Protein AF-X1TD37-F1 (afdb_monomer_lite)

Sequence (206 aa):
MFNFILSSIIFIIIIVLLIILRKTIGKKVEIKNTDLFIATIIIVLYLILTGKISKLEFGQFKLEAAFFEASKTDITKQITQIEHHLTDEIEIGAKADIREISKLIELKTEAISFYLGKEIYYGPAIGIYLRELSKHPFFKYIILLYRHEEFYGMADGRELNSLFQTYRDRYWDSFTDAIAEIDRFFFEEELPGFISYGEAITIDTS

pLDDT: mean 75.92, std 18.06, range [35.97, 97.0]

Structure (mmCIF, N/CA/C/O backbone):
data_AF-X1TD37-F1
#
_entry.id   AF-X1TD37-F1
#
loop_
_atom_site.group_PDB
_atom_site.id
_atom_site.type_symbol
_atom_site.label_atom_id
_atom_site.label_alt_id
_atom_site.label_comp_id
_atom_site.label_asym_id
_atom_site.label_entity_id
_atom_site.label_seq_id
_atom_site.pdbx_PDB_ins_code
_atom_site.Cartn_x
_atom_site.Cartn_y
_atom_site.Cartn_z
_atom_site.occupancy
_atom_site.B_iso_or_equiv
_atom_site.auth_seq_id
_atom_site.auth_comp_id
_atom_site.auth_asym_id
_atom_site.auth_atom_id
_atom_site.pdbx_PDB_model_num
ATOM 1 N N . MET A 1 1 ? -2.751 6.719 52.367 1.00 53.19 1 MET A N 1
ATOM 2 C CA . MET A 1 1 ? -3.973 6.906 53.188 1.00 53.19 1 MET A CA 1
ATOM 3 C C . MET A 1 1 ? -4.456 8.362 53.200 1.00 53.19 1 MET A C 1
ATOM 5 O O . MET A 1 1 ? -5.622 8.591 52.913 1.00 53.19 1 MET A O 1
ATOM 9 N N . PHE A 1 2 ? -3.577 9.348 53.426 1.00 57.53 2 PHE A N 1
ATOM 10 C CA . PHE A 1 2 ? -3.916 10.786 53.442 1.00 57.53 2 PHE A CA 1
ATOM 11 C C . PHE A 1 2 ? -4.627 11.294 52.167 1.00 57.53 2 PHE A C 1
ATOM 13 O O . PHE A 1 2 ? -5.696 11.894 52.251 1.00 57.53 2 PHE A O 1
ATOM 20 N N . ASN A 1 3 ? -4.121 10.940 50.979 1.00 59.78 3 ASN A N 1
ATOM 21 C CA . ASN A 1 3 ? -4.718 11.348 49.695 1.00 59.78 3 ASN A CA 1
ATOM 22 C C . ASN A 1 3 ? -6.139 10.794 49.471 1.00 59.78 3 ASN A C 1
ATOM 24 O O . ASN A 1 3 ? -6.950 11.409 48.782 1.00 59.78 3 ASN A O 1
ATOM 28 N N . PHE A 1 4 ? -6.465 9.647 50.076 1.00 65.06 4 PHE A N 1
ATOM 29 C CA . PHE A 1 4 ? -7.790 9.033 49.967 1.00 65.06 4 PHE A CA 1
ATOM 30 C C . PHE A 1 4 ? -8.830 9.775 50.812 1.00 65.06 4 PHE A C 1
ATOM 32 O O . PHE A 1 4 ? -9.942 10.027 50.346 1.00 65.06 4 PHE A O 1
ATOM 39 N N . ILE A 1 5 ? -8.449 10.164 52.030 1.00 72.56 5 ILE A N 1
ATOM 40 C CA . ILE A 1 5 ? -9.299 10.943 52.935 1.00 72.56 5 ILE A CA 1
ATOM 41 C C . ILE A 1 5 ? -9.548 12.329 52.330 1.00 72.56 5 ILE A C 1
ATOM 43 O O . ILE A 1 5 ? -10.695 12.762 52.255 1.00 72.56 5 ILE A O 1
ATOM 47 N N . LEU A 1 6 ? -8.507 12.972 51.791 1.00 74.75 6 LEU A N 1
ATOM 48 C CA . LEU A 1 6 ? -8.620 14.280 51.144 1.00 74.75 6 LEU A CA 1
ATOM 49 C C . LEU A 1 6 ? -9.532 14.247 49.904 1.00 74.75 6 LEU A C 1
ATOM 51 O O . LEU A 1 6 ? -10.438 15.068 49.788 1.00 74.75 6 LEU A O 1
ATOM 55 N N . SER A 1 7 ? -9.355 13.260 49.016 1.00 64.56 7 SER A N 1
ATOM 56 C CA . SER A 1 7 ? -10.212 13.062 47.833 1.00 64.56 7 SER A CA 1
ATOM 57 C C . SER A 1 7 ? -11.677 12.816 48.218 1.00 64.56 7 SER A C 1
ATOM 59 O O . SER A 1 7 ? -12.580 13.377 47.599 1.00 64.56 7 SER A O 1
ATOM 61 N N . SER A 1 8 ? -11.921 12.041 49.279 1.00 67.50 8 SER A N 1
ATOM 62 C CA . SER A 1 8 ? -13.278 11.748 49.758 1.00 67.50 8 SER A CA 1
ATOM 63 C C . SER A 1 8 ? -13.951 12.981 50.368 1.00 67.50 8 SER A C 1
ATOM 65 O O . SER A 1 8 ? -15.125 13.229 50.109 1.00 67.50 8 SER A O 1
ATOM 67 N N . ILE A 1 9 ? -13.204 13.795 51.119 1.00 78.25 9 ILE A N 1
ATOM 68 C CA . ILE A 1 9 ? -13.704 15.055 51.686 1.00 78.25 9 ILE A CA 1
ATOM 69 C C . ILE A 1 9 ? -14.060 16.043 50.570 1.00 78.25 9 ILE A C 1
ATOM 71 O O . ILE A 1 9 ? -15.148 16.612 50.589 1.00 78.25 9 ILE A O 1
ATOM 75 N N . ILE A 1 10 ? -13.195 16.202 49.564 1.00 78.81 10 ILE A N 1
ATOM 76 C CA . ILE A 1 10 ? -13.453 17.085 48.416 1.00 78.81 10 ILE A CA 1
ATOM 77 C C . ILE A 1 10 ? -14.696 16.625 47.643 1.00 78.81 10 ILE A C 1
ATOM 79 O O . ILE A 1 10 ? -15.543 17.446 47.298 1.00 78.81 10 ILE A O 1
ATOM 83 N N . PHE A 1 11 ? -14.855 15.317 47.427 1.00 76.50 11 PHE A N 1
ATOM 84 C CA . PHE A 1 11 ? -16.030 14.756 46.759 1.00 76.50 11 PHE A CA 1
ATOM 85 C C . PHE A 1 11 ? -17.331 15.039 47.526 1.00 76.50 11 PHE A C 1
ATOM 87 O O . PHE A 1 11 ? -18.317 15.481 46.934 1.00 76.50 11 PHE A O 1
ATOM 94 N N . ILE A 1 12 ? -17.322 14.861 48.852 1.00 78.88 12 ILE A N 1
ATOM 95 C CA . ILE A 1 12 ? -18.469 15.182 49.713 1.00 78.88 12 ILE A CA 1
ATOM 96 C C . ILE A 1 12 ? -18.789 16.680 49.646 1.00 78.88 12 ILE A C 1
ATOM 98 O O . ILE A 1 12 ? -19.955 17.049 49.515 1.00 78.88 12 ILE A O 1
ATOM 102 N N . ILE A 1 13 ? -17.770 17.544 49.671 1.00 82.38 13 ILE A N 1
ATOM 103 C CA . ILE A 1 13 ? -17.945 18.998 49.554 1.00 82.38 13 ILE A CA 1
ATOM 104 C C . ILE A 1 13 ? -18.585 19.365 48.210 1.00 82.38 13 ILE A C 1
ATOM 106 O O . ILE A 1 13 ? -19.516 20.167 48.194 1.00 82.38 13 ILE A O 1
ATOM 110 N N . ILE A 1 14 ? -18.156 18.755 47.101 1.00 76.69 14 ILE A N 1
ATOM 111 C CA . ILE A 1 14 ? -18.735 18.995 45.769 1.00 76.69 14 ILE A CA 1
ATOM 112 C C . ILE A 1 14 ? -20.211 18.578 45.730 1.00 76.69 14 ILE A C 1
ATOM 114 O O . ILE A 1 14 ? -21.044 19.338 45.238 1.00 76.69 14 ILE A O 1
ATOM 118 N N . ILE A 1 15 ? -20.567 17.419 46.294 1.00 76.75 15 ILE A N 1
ATOM 119 C CA . ILE A 1 15 ? -21.967 16.965 46.361 1.00 76.75 15 ILE A CA 1
ATOM 120 C C . ILE A 1 15 ? -22.817 17.931 47.189 1.00 76.75 15 ILE A C 1
ATOM 122 O O . ILE A 1 15 ? -23.894 18.338 46.753 1.00 76.75 15 ILE A O 1
ATOM 126 N N . VAL A 1 16 ? -22.337 18.325 48.371 1.00 76.81 16 VAL A N 1
ATOM 127 C CA . VAL A 1 16 ? -23.049 19.266 49.247 1.00 76.81 16 VAL A CA 1
ATOM 128 C C . VAL A 1 16 ? -23.221 20.617 48.553 1.00 76.81 16 VAL A C 1
ATOM 130 O O . VAL A 1 16 ? -24.317 21.179 48.578 1.00 76.81 16 VAL A O 1
ATOM 133 N N . LEU A 1 17 ? -22.185 21.105 47.866 1.00 76.38 17 LEU A N 1
ATOM 134 C CA . LEU A 1 17 ? -22.242 22.340 47.091 1.00 76.38 17 LEU A CA 1
ATOM 135 C C . LEU A 1 17 ? -23.279 22.244 45.967 1.00 76.38 17 LEU A C 1
ATOM 137 O O . LEU A 1 17 ? -24.080 23.159 45.827 1.00 76.38 17 LEU A O 1
ATOM 141 N N . LEU A 1 18 ? -23.329 21.136 45.218 1.00 72.50 18 LEU A N 1
ATOM 142 C CA . LEU A 1 18 ? -24.319 20.913 44.156 1.00 72.50 18 LEU A CA 1
ATOM 143 C C . LEU A 1 18 ? -25.754 20.858 44.697 1.00 72.50 18 LEU A C 1
ATOM 145 O O . LEU A 1 18 ? -26.666 21.407 44.078 1.00 72.50 18 LEU A O 1
ATOM 149 N N . ILE A 1 19 ? -25.969 20.251 45.869 1.00 73.25 19 ILE A N 1
ATOM 150 C CA . ILE A 1 19 ? -27.280 20.221 46.536 1.00 73.25 19 ILE A CA 1
ATOM 151 C C . ILE A 1 19 ? -27.698 21.630 46.973 1.00 73.25 19 ILE A C 1
ATOM 153 O O . ILE A 1 19 ? -28.853 22.018 46.779 1.00 73.25 19 ILE A O 1
ATOM 157 N N . ILE A 1 20 ? -26.768 22.410 47.533 1.00 76.38 20 ILE A N 1
ATOM 158 C CA . ILE A 1 20 ? -27.017 23.804 47.917 1.00 76.38 20 ILE A CA 1
ATOM 159 C C . ILE A 1 20 ? -27.306 24.639 46.670 1.00 76.38 20 ILE A C 1
ATOM 161 O O . ILE A 1 20 ? -28.331 25.310 46.630 1.00 76.38 20 ILE A O 1
ATOM 165 N N . LEU A 1 21 ? -26.483 24.540 45.622 1.00 72.56 21 LEU A N 1
ATOM 166 C CA . LEU A 1 21 ? -26.681 25.247 44.355 1.00 72.56 21 LEU A CA 1
ATOM 167 C C . LEU A 1 21 ? -28.056 24.927 43.755 1.00 72.56 21 LEU A C 1
ATOM 169 O O . LEU A 1 21 ? -28.781 25.831 43.353 1.00 72.56 21 LEU A O 1
ATOM 173 N N . ARG A 1 22 ? -28.463 23.651 43.780 1.00 65.06 22 ARG A N 1
ATOM 174 C CA . ARG A 1 22 ? -29.788 23.189 43.341 1.00 65.06 22 ARG A CA 1
ATOM 175 C C . ARG A 1 22 ? -30.919 23.814 44.155 1.00 65.06 22 ARG A C 1
ATOM 177 O O . ARG A 1 22 ? -31.933 24.220 43.588 1.00 65.06 22 ARG A O 1
ATOM 184 N N . LYS A 1 23 ? -30.766 23.885 45.480 1.00 73.31 23 LYS A N 1
ATOM 185 C CA . LYS A 1 23 ? -31.764 24.487 46.374 1.00 73.31 23 LYS A CA 1
ATOM 186 C C . LYS A 1 23 ? -31.878 25.997 46.146 1.00 73.31 23 LYS A C 1
ATOM 188 O O . LYS A 1 23 ? -32.991 26.517 46.166 1.00 73.31 23 LYS A O 1
ATOM 193 N N . THR A 1 24 ? -30.757 26.673 45.895 1.00 70.44 24 THR A N 1
ATOM 194 C CA . THR A 1 24 ? -30.682 28.133 45.731 1.00 70.44 24 THR A CA 1
ATOM 195 C C . THR A 1 24 ? -31.096 28.595 44.329 1.00 70.44 24 THR A C 1
ATOM 197 O O . THR A 1 24 ? -31.747 29.626 44.206 1.00 70.44 24 THR A O 1
ATOM 200 N N . ILE A 1 25 ? -30.791 27.824 43.277 1.00 70.31 25 ILE A N 1
ATOM 201 C CA . ILE A 1 25 ? -31.135 28.155 41.876 1.00 70.31 25 ILE A CA 1
ATOM 202 C C . ILE A 1 25 ? -32.589 27.780 41.527 1.00 70.31 25 ILE A C 1
ATOM 204 O O . ILE A 1 25 ? -33.126 28.252 40.532 1.00 70.31 25 ILE A O 1
ATOM 208 N N . GLY A 1 26 ? -33.274 27.018 42.385 1.00 47.97 26 GLY A N 1
ATOM 209 C CA . GLY A 1 26 ? -34.726 27.111 42.552 1.00 47.97 26 GLY A CA 1
ATOM 210 C C . GLY A 1 26 ? -35.595 26.843 41.310 1.00 47.97 26 GLY A C 1
ATOM 211 O O . GLY A 1 26 ? -35.916 27.732 40.528 1.00 47.97 26 GLY A O 1
ATOM 212 N N . LYS A 1 27 ? -36.150 25.628 41.249 1.00 52.88 27 LYS A N 1
ATOM 213 C CA . LYS A 1 27 ? -37.464 25.301 40.645 1.00 52.88 27 LYS A CA 1
ATOM 214 C C . LYS A 1 27 ? -37.661 25.424 39.122 1.00 52.88 27 LYS A C 1
ATOM 216 O O . LYS A 1 27 ? -38.722 25.019 38.664 1.00 52.88 27 LYS A O 1
ATOM 221 N N . LYS A 1 28 ? -36.698 25.911 38.331 1.00 55.62 28 LYS A N 1
ATOM 222 C CA . LYS A 1 28 ? -36.817 25.959 36.850 1.00 55.62 28 LYS A CA 1
ATOM 223 C C . LYS A 1 28 ? -36.033 24.887 36.094 1.00 55.62 28 LYS A C 1
ATOM 225 O O . LYS A 1 28 ? -36.169 24.784 34.880 1.00 55.62 28 LYS A O 1
ATOM 230 N N . VAL A 1 29 ? -35.229 24.098 36.799 1.00 54.31 29 VAL A N 1
ATOM 231 C CA . VAL A 1 29 ? -34.443 23.016 36.200 1.00 54.31 29 VAL A CA 1
ATOM 232 C C . VAL A 1 29 ? -35.100 21.699 36.584 1.00 54.31 29 VAL A C 1
ATOM 234 O O . VAL A 1 29 ? -34.936 21.200 37.700 1.00 54.31 29 VAL A O 1
ATOM 237 N N . GLU A 1 30 ? -35.918 21.183 35.673 1.00 57.34 30 GLU A N 1
ATOM 238 C CA . GLU A 1 30 ? -36.407 19.813 35.730 1.00 57.34 30 GLU A CA 1
ATOM 239 C C . GLU A 1 30 ? -35.200 18.904 35.493 1.00 57.34 30 GLU A C 1
ATOM 241 O O . GLU A 1 30 ? -34.672 18.856 34.385 1.00 57.34 30 GLU A O 1
ATOM 246 N N . ILE A 1 31 ? -34.713 18.252 36.552 1.00 56.31 31 ILE A N 1
ATOM 247 C CA . ILE A 1 31 ? -33.626 17.280 36.423 1.00 56.31 31 ILE A CA 1
ATOM 248 C C . ILE A 1 31 ? -34.200 16.103 35.658 1.00 56.31 31 ILE A C 1
ATOM 250 O O . ILE A 1 31 ? -34.943 15.289 36.210 1.00 56.31 31 ILE A O 1
ATOM 254 N N . LYS A 1 32 ? -33.874 16.044 34.371 1.00 61.53 32 LYS A N 1
ATOM 255 C CA . LYS A 1 32 ? -34.239 14.909 33.539 1.00 61.53 32 LYS A CA 1
ATOM 256 C C . LYS A 1 32 ? -33.355 13.739 33.949 1.00 61.53 32 LYS A C 1
ATOM 258 O O . LYS A 1 32 ? -32.203 13.926 34.337 1.00 61.53 32 LYS A O 1
ATOM 263 N N . ASN A 1 33 ? -33.865 12.515 33.825 1.00 65.44 33 ASN A N 1
ATOM 264 C CA . ASN A 1 33 ? -33.067 11.306 34.072 1.00 65.44 33 ASN A CA 1
ATOM 265 C C . ASN A 1 33 ? -31.751 11.306 33.262 1.00 65.44 33 ASN A C 1
ATOM 267 O O . ASN A 1 33 ? -30.754 10.737 33.699 1.00 65.44 33 ASN A O 1
ATOM 271 N N . THR A 1 34 ? -31.725 12.019 32.133 1.00 64.12 34 THR A N 1
ATOM 272 C CA . THR A 1 34 ? -30.535 12.281 31.319 1.00 64.12 34 THR A CA 1
ATOM 273 C C . THR A 1 34 ? -29.427 13.025 32.076 1.00 64.12 34 THR A C 1
ATOM 275 O O . THR A 1 34 ? -28.266 12.648 31.956 1.00 64.12 34 THR A O 1
ATOM 278 N N . ASP A 1 35 ? -29.752 14.021 32.904 1.00 60.59 35 ASP A N 1
ATOM 279 C CA . ASP A 1 35 ? -28.749 14.803 33.647 1.00 60.59 35 ASP A CA 1
ATOM 280 C C . ASP A 1 35 ? -28.088 13.954 34.743 1.00 60.59 35 ASP A C 1
ATOM 282 O O . ASP A 1 35 ? -26.881 14.042 34.980 1.00 60.59 35 ASP A O 1
ATOM 286 N N . LEU A 1 36 ? -28.869 13.066 35.372 1.00 66.88 36 LEU A N 1
ATOM 287 C CA . LEU A 1 36 ? -28.365 12.081 36.333 1.00 66.88 36 LEU A CA 1
ATOM 288 C C . LEU A 1 36 ? -27.414 11.081 35.658 1.00 66.88 36 LEU A C 1
ATOM 290 O O . LEU A 1 36 ? -26.386 10.706 36.226 1.00 66.88 36 LEU A O 1
ATOM 294 N N . PHE A 1 37 ? -27.740 10.670 34.433 1.00 70.38 37 PHE A N 1
ATOM 295 C CA . PHE A 1 37 ? -26.911 9.767 33.642 1.00 70.38 37 PHE A CA 1
ATOM 296 C C . PHE A 1 37 ? -25.573 10.410 33.251 1.00 70.38 37 PHE A C 1
ATOM 298 O O . PHE A 1 37 ? -24.522 9.801 33.446 1.00 70.38 37 PHE A O 1
ATOM 305 N N . ILE A 1 38 ? -25.585 11.667 32.797 1.00 65.56 38 ILE A N 1
ATOM 306 C CA . ILE A 1 38 ? -24.362 12.410 32.448 1.00 65.56 38 ILE A CA 1
ATOM 307 C C . ILE A 1 38 ? -23.464 12.590 33.680 1.00 65.56 38 ILE A C 1
ATOM 309 O O . ILE A 1 38 ? -22.259 12.345 33.610 1.00 65.56 38 ILE A O 1
ATOM 313 N N . ALA A 1 39 ? -24.043 12.942 34.832 1.00 67.75 39 ALA A N 1
ATOM 314 C CA . ALA A 1 39 ? -23.292 13.049 36.083 1.00 67.75 39 ALA A CA 1
ATOM 315 C C . ALA A 1 39 ? -22.672 11.701 36.497 1.00 67.75 39 ALA A C 1
ATOM 317 O O . ALA A 1 39 ? -21.534 11.655 36.966 1.00 67.75 39 ALA A O 1
ATOM 318 N N . THR A 1 40 ? -23.390 10.598 36.264 1.00 69.88 40 THR A N 1
ATOM 319 C CA . THR A 1 40 ? -22.904 9.238 36.536 1.00 69.88 40 THR A CA 1
ATOM 320 C C . THR A 1 40 ? -21.719 8.884 35.637 1.00 69.88 40 THR A C 1
ATOM 322 O O . THR A 1 40 ? -20.722 8.374 36.140 1.00 69.88 40 THR A O 1
ATOM 325 N N . ILE A 1 41 ? -21.764 9.222 34.343 1.00 71.06 41 ILE A N 1
ATOM 326 C CA . ILE A 1 41 ? -20.649 8.989 33.407 1.00 71.06 41 ILE A CA 1
ATOM 327 C C . ILE A 1 41 ? -19.372 9.695 33.876 1.00 71.06 41 ILE A C 1
ATOM 329 O O . ILE A 1 41 ? -18.310 9.076 33.903 1.00 71.06 41 ILE A O 1
ATOM 333 N N . ILE A 1 42 ? -19.466 10.964 34.288 1.00 71.06 42 ILE A N 1
ATOM 334 C CA . ILE A 1 42 ? -18.300 11.741 34.746 1.00 71.06 42 ILE A CA 1
ATOM 335 C C . ILE A 1 42 ? -17.683 11.112 36.004 1.00 71.06 42 ILE A C 1
ATOM 337 O O . ILE A 1 42 ? -16.460 11.005 36.114 1.00 71.06 42 ILE A O 1
ATOM 341 N N . ILE A 1 43 ? -18.518 10.650 36.938 1.00 70.50 43 ILE A N 1
ATOM 342 C CA . ILE A 1 43 ? -18.061 9.974 38.159 1.00 70.50 43 ILE A CA 1
ATOM 343 C C . ILE A 1 43 ? -17.398 8.632 37.820 1.00 70.50 43 ILE A C 1
ATOM 345 O O . ILE A 1 43 ? -16.336 8.328 38.359 1.00 70.50 43 ILE A O 1
ATOM 349 N N . VAL A 1 44 ? -17.981 7.848 36.909 1.00 70.00 44 VAL A N 1
ATOM 350 C CA . VAL A 1 44 ? -17.410 6.570 36.457 1.00 70.00 44 VAL A CA 1
ATOM 351 C C . VAL A 1 44 ? -16.057 6.789 35.778 1.00 70.00 44 VAL A C 1
ATOM 353 O O . VAL A 1 44 ? -15.095 6.115 36.134 1.00 70.00 44 VAL A O 1
ATOM 356 N N . LEU A 1 45 ? -15.937 7.777 34.886 1.00 68.12 45 LEU A N 1
ATOM 357 C CA . LEU A 1 45 ? -14.668 8.162 34.255 1.00 68.12 45 LEU A CA 1
ATOM 358 C C . LEU A 1 45 ? -13.604 8.547 35.287 1.00 68.12 45 LEU A C 1
ATOM 360 O O . LEU A 1 45 ? -12.476 8.064 35.218 1.00 68.12 45 LEU A O 1
ATOM 364 N N . TYR A 1 46 ? -13.960 9.364 36.282 1.00 71.62 46 TYR A N 1
ATOM 365 C CA . TYR A 1 46 ? -13.047 9.723 37.369 1.00 71.62 46 TYR A CA 1
ATOM 366 C C . TYR A 1 46 ? -12.601 8.495 38.180 1.00 71.62 46 TYR A C 1
ATOM 368 O O . TYR A 1 46 ? -11.431 8.369 38.550 1.00 71.62 46 TYR A O 1
ATOM 376 N N . LEU A 1 47 ? -13.513 7.561 38.450 1.00 68.50 47 LEU A N 1
ATOM 377 C CA . LEU A 1 47 ? -13.212 6.336 39.189 1.00 68.50 47 LEU A CA 1
ATOM 378 C C . LEU A 1 47 ? -12.345 5.347 38.389 1.00 68.50 47 LEU A C 1
ATOM 380 O O . LEU A 1 47 ? -11.509 4.671 38.991 1.00 68.50 47 LEU A O 1
ATOM 384 N N . ILE A 1 48 ? -12.490 5.305 37.059 1.00 68.44 48 ILE A N 1
ATOM 385 C CA . ILE A 1 48 ? -11.600 4.562 36.152 1.00 68.44 48 ILE A CA 1
ATOM 386 C C . ILE A 1 48 ? -10.205 5.199 36.153 1.00 68.44 48 ILE A C 1
ATOM 388 O O . ILE A 1 48 ? -9.220 4.515 36.421 1.00 68.44 48 ILE A O 1
ATOM 392 N N . LEU A 1 49 ? -10.115 6.517 35.938 1.00 66.38 49 LEU A N 1
ATOM 393 C CA . LEU A 1 49 ? -8.844 7.254 35.890 1.00 66.38 49 LEU A CA 1
ATOM 394 C C . LEU A 1 49 ? -8.059 7.172 37.206 1.00 66.38 49 LEU A C 1
ATOM 396 O O . LEU A 1 49 ? -6.834 7.116 37.206 1.00 66.38 49 LEU A O 1
ATOM 400 N N . THR A 1 50 ? -8.756 7.141 38.343 1.00 69.56 50 THR A N 1
ATOM 401 C CA . THR A 1 50 ? -8.125 6.991 39.665 1.00 69.56 50 THR A CA 1
ATOM 402 C C . THR A 1 50 ? -7.815 5.538 40.036 1.00 69.56 50 THR A C 1
ATOM 404 O O . THR A 1 50 ? -7.271 5.296 41.115 1.00 69.56 50 THR A O 1
ATOM 407 N N . GLY A 1 51 ? -8.150 4.569 39.173 1.00 62.22 51 GLY A N 1
ATOM 408 C CA . GLY A 1 51 ? -7.920 3.142 39.407 1.00 62.22 51 GLY A CA 1
ATOM 409 C C . GLY A 1 51 ? -8.769 2.541 40.525 1.00 62.22 51 GLY A C 1
ATOM 410 O O . GLY A 1 51 ? -8.439 1.474 41.039 1.00 62.22 51 GLY A O 1
ATOM 411 N N . LYS A 1 52 ? -9.832 3.234 40.953 1.00 63.00 52 LYS A N 1
ATOM 412 C CA . LYS A 1 52 ? -10.703 2.799 42.057 1.00 63.00 52 LYS A CA 1
ATOM 413 C C . LYS A 1 52 ? -11.738 1.767 41.622 1.00 63.00 52 LYS A C 1
ATOM 415 O O . LYS A 1 52 ? -12.256 1.050 42.474 1.00 63.00 52 LYS A O 1
ATOM 420 N N . ILE A 1 53 ? -12.038 1.686 40.325 1.00 59.69 53 ILE A N 1
ATOM 421 C CA . ILE A 1 53 ? -12.847 0.609 39.757 1.00 59.69 53 ILE A CA 1
ATOM 422 C C . ILE A 1 53 ? -11.943 -0.279 38.907 1.00 59.69 53 ILE A C 1
ATOM 424 O O . ILE A 1 53 ? -11.494 0.119 37.838 1.00 59.69 53 ILE A O 1
ATOM 428 N N . SER A 1 54 ? -11.693 -1.495 39.388 1.00 52.72 54 SER A N 1
ATOM 429 C CA . SER A 1 54 ? -10.953 -2.524 38.646 1.00 52.72 54 SER A CA 1
ATOM 430 C C . SER A 1 54 ? -11.878 -3.448 37.843 1.00 52.72 54 SER A C 1
ATOM 432 O O . SER A 1 54 ? -11.401 -4.250 37.046 1.00 52.72 54 SER A O 1
ATOM 434 N N . LYS A 1 55 ? -13.198 -3.375 38.064 1.00 53.53 55 LYS A N 1
ATOM 435 C CA . LYS A 1 55 ? -14.198 -4.209 37.385 1.00 53.53 55 LYS A CA 1
ATOM 436 C C . LYS A 1 55 ? -15.483 -3.415 37.169 1.00 53.53 55 LYS A C 1
ATOM 438 O O . LYS A 1 55 ? -16.127 -3.020 38.139 1.00 53.53 55 LYS A O 1
ATOM 443 N N . LEU A 1 56 ? -15.840 -3.180 35.908 1.00 56.69 56 LEU A N 1
ATOM 444 C CA . LEU A 1 56 ? -17.177 -2.730 35.515 1.00 56.69 56 LEU A CA 1
ATOM 445 C C . LEU A 1 56 ? -17.881 -3.909 34.852 1.00 56.69 56 LEU A C 1
ATOM 447 O O . LEU A 1 56 ? -17.488 -4.349 33.771 1.00 56.69 56 LEU A O 1
ATOM 451 N N . GLU A 1 57 ? -18.907 -4.424 35.521 1.00 50.00 57 GLU A N 1
ATOM 452 C CA . GLU A 1 57 ? -19.777 -5.465 34.982 1.00 50.00 57 GLU A CA 1
ATOM 453 C C . GLU A 1 57 ? -21.090 -4.814 34.537 1.00 50.00 57 GLU A C 1
ATOM 455 O O . GLU A 1 57 ? -21.848 -4.295 35.357 1.00 50.00 57 GLU A O 1
ATOM 460 N N . PHE A 1 58 ? -21.351 -4.823 33.229 1.00 50.16 58 PHE A N 1
ATOM 461 C CA . PHE A 1 58 ? -22.631 -4.409 32.654 1.00 50.16 58 PHE A CA 1
ATOM 462 C C . PHE A 1 58 ? -23.195 -5.564 31.820 1.00 50.16 58 PHE A C 1
ATOM 464 O O . PHE A 1 58 ? -22.821 -5.778 30.666 1.00 50.16 58 PHE A O 1
ATOM 471 N N . GLY A 1 59 ? -24.110 -6.336 32.412 1.00 62.53 59 GLY A N 1
ATOM 472 C CA . GLY A 1 59 ? -24.717 -7.495 31.753 1.00 62.53 59 GLY A CA 1
ATOM 473 C C . GLY A 1 59 ? -23.684 -8.584 31.437 1.00 62.53 59 GLY A C 1
ATOM 474 O O . GLY A 1 59 ? -23.023 -9.084 32.340 1.00 62.53 59 GLY A O 1
ATOM 475 N N . GLN A 1 60 ? -23.549 -8.962 30.162 1.00 46.44 60 GLN A N 1
ATOM 476 C CA . GLN A 1 60 ? -22.547 -9.941 29.704 1.00 46.44 60 GLN A CA 1
ATOM 477 C C . GLN A 1 60 ? -21.175 -9.319 29.384 1.00 46.44 60 GLN A C 1
ATOM 479 O O . GLN A 1 60 ? -20.229 -10.047 29.094 1.00 46.44 60 GLN A O 1
ATOM 484 N N . PHE A 1 61 ? -21.043 -7.991 29.449 1.00 45.91 61 PHE A N 1
ATOM 485 C CA . PHE A 1 61 ? -19.784 -7.302 29.187 1.00 45.91 61 PHE A CA 1
ATOM 486 C C . PHE A 1 61 ? -19.006 -7.119 30.492 1.00 45.91 61 PHE A C 1
ATOM 488 O O . PHE A 1 61 ? -19.425 -6.382 31.390 1.00 45.91 61 PHE A O 1
ATOM 495 N N . LYS A 1 62 ? -17.862 -7.802 30.586 1.00 53.66 62 LYS A N 1
ATOM 496 C CA . LYS A 1 62 ? -16.874 -7.628 31.653 1.00 53.66 62 LYS A CA 1
ATOM 497 C C . LYS A 1 62 ? -15.730 -6.772 31.126 1.00 53.66 62 LYS A C 1
ATOM 499 O O . LYS A 1 62 ? -14.918 -7.252 30.341 1.00 53.66 62 LYS A O 1
ATOM 504 N N . LEU A 1 63 ? -15.667 -5.512 31.554 1.00 52.03 63 LEU A N 1
ATOM 505 C CA . LEU A 1 63 ? -14.455 -4.710 31.408 1.00 52.03 63 LEU A CA 1
ATOM 506 C C . LEU A 1 63 ? -13.577 -4.994 32.632 1.00 52.03 63 LEU A C 1
ATOM 508 O O . LEU A 1 63 ? -13.771 -4.416 33.706 1.00 52.03 63 LEU A O 1
ATOM 512 N N . GLU A 1 64 ? -12.659 -5.948 32.493 1.00 50.97 64 GLU A N 1
ATOM 513 C CA . GLU A 1 64 ? -11.610 -6.182 33.487 1.00 50.97 64 GLU A CA 1
ATOM 514 C C . GLU A 1 64 ? -10.473 -5.166 33.302 1.00 50.97 64 GLU A C 1
ATOM 516 O O . GLU A 1 64 ? -10.295 -4.610 32.220 1.00 50.97 64 GLU A O 1
ATOM 521 N N . ALA A 1 65 ? -9.740 -4.895 34.386 1.00 47.00 65 ALA A N 1
ATOM 522 C CA . ALA A 1 65 ? -8.722 -3.856 34.588 1.00 47.00 65 ALA A CA 1
ATOM 523 C C . ALA A 1 65 ? -7.515 -3.819 33.618 1.00 47.00 65 ALA A C 1
ATOM 525 O O . ALA A 1 65 ? -6.480 -3.260 33.977 1.00 47.00 65 ALA A O 1
ATOM 526 N N . ALA A 1 66 ? -7.628 -4.332 32.393 1.00 50.91 66 ALA A N 1
ATOM 527 C CA . ALA A 1 66 ? -6.595 -4.256 31.364 1.00 50.91 66 ALA A CA 1
ATOM 528 C C . ALA A 1 66 ? -6.154 -2.806 31.077 1.00 50.91 66 ALA A C 1
ATOM 530 O O . ALA A 1 66 ? -4.992 -2.554 30.778 1.00 50.91 66 ALA A O 1
ATOM 531 N N . PHE A 1 67 ? -7.047 -1.825 31.251 1.00 50.91 67 PHE A N 1
ATOM 532 C CA . PHE A 1 67 ? -6.716 -0.413 31.042 1.00 50.91 67 PHE A CA 1
ATOM 533 C C . PHE A 1 67 ? -5.789 0.182 32.113 1.00 50.91 67 PHE A C 1
ATOM 535 O O . PHE A 1 67 ? -5.024 1.088 31.800 1.00 50.91 67 PHE A O 1
ATOM 542 N N . PHE A 1 68 ? -5.830 -0.299 33.362 1.00 50.56 68 PHE A N 1
ATOM 543 C CA . PHE A 1 68 ? -5.048 0.296 34.457 1.00 50.56 68 PHE A CA 1
ATOM 544 C C . PHE A 1 68 ? -3.608 -0.227 34.516 1.00 50.56 68 PHE A C 1
ATOM 546 O O . PHE A 1 68 ? -2.703 0.512 34.904 1.00 50.56 68 PHE A O 1
ATOM 553 N N . GLU A 1 69 ? -3.382 -1.478 34.106 1.00 53.59 69 GLU A N 1
ATOM 554 C CA . GLU A 1 69 ? -2.028 -1.984 33.851 1.00 53.59 69 GLU A CA 1
ATOM 555 C C . GLU A 1 69 ? -1.432 -1.342 32.592 1.00 53.59 69 GLU A C 1
ATOM 557 O O . GLU A 1 69 ? -0.310 -0.834 32.642 1.00 53.59 69 GLU A O 1
ATOM 562 N N . ALA A 1 70 ? -2.211 -1.222 31.510 1.00 50.03 70 ALA A N 1
ATOM 563 C CA . ALA A 1 70 ? -1.770 -0.545 30.290 1.00 50.03 70 ALA A CA 1
ATOM 564 C C . ALA A 1 70 ? -1.419 0.940 30.511 1.00 50.03 70 ALA A C 1
ATOM 566 O O . ALA A 1 70 ? -0.474 1.438 29.911 1.00 50.03 70 ALA A O 1
ATOM 567 N N . SER A 1 71 ? -2.124 1.655 31.400 1.00 51.72 71 SER A N 1
ATOM 568 C CA . SER A 1 71 ? -1.874 3.086 31.648 1.00 51.72 71 SER A CA 1
ATOM 569 C C . SER A 1 71 ? -0.706 3.386 32.594 1.00 51.72 71 SER A C 1
ATOM 571 O O . SER A 1 71 ? -0.315 4.542 32.726 1.00 51.72 71 SER A O 1
ATOM 573 N N . LYS A 1 72 ? -0.209 2.386 33.333 1.00 52.31 72 LYS A N 1
ATOM 574 C CA . LYS A 1 72 ? 0.925 2.525 34.270 1.00 52.31 72 LYS A CA 1
ATOM 575 C C . LYS A 1 72 ? 2.248 2.039 33.700 1.00 52.31 72 LYS A C 1
ATOM 577 O O . LYS A 1 72 ? 3.286 2.231 34.327 1.00 52.31 72 LYS A O 1
ATOM 582 N N . THR A 1 73 ? 2.190 1.382 32.555 1.00 46.50 73 THR A N 1
ATOM 583 C CA . THR A 1 73 ? 3.374 0.955 31.834 1.00 46.50 73 THR A CA 1
ATOM 584 C C . THR A 1 73 ? 3.890 2.178 31.087 1.00 46.50 73 THR A C 1
ATOM 586 O O . THR A 1 73 ? 3.133 2.802 30.343 1.00 46.50 73 THR A O 1
ATOM 589 N N . ASP A 1 74 ? 5.144 2.573 31.325 1.00 42.09 74 ASP A N 1
ATOM 590 C CA . ASP A 1 74 ? 5.801 3.561 30.470 1.00 42.09 74 ASP A CA 1
ATOM 591 C C . ASP A 1 74 ? 5.616 3.116 29.015 1.00 42.09 74 ASP A C 1
ATOM 593 O O . ASP A 1 74 ? 5.806 1.941 28.696 1.00 42.09 74 ASP A O 1
AT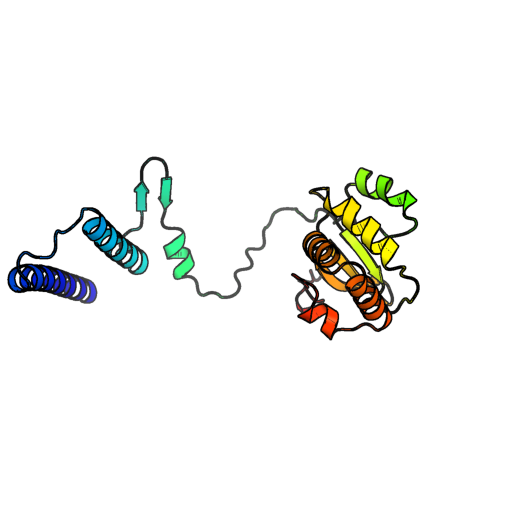OM 597 N N . ILE A 1 75 ? 5.239 4.034 28.120 1.00 43.88 75 ILE A N 1
ATOM 598 C CA . ILE A 1 75 ? 5.177 3.758 26.678 1.00 43.88 75 ILE A CA 1
ATOM 599 C C . ILE A 1 75 ? 6.619 3.707 26.145 1.00 43.88 75 ILE A C 1
ATOM 601 O O . ILE A 1 75 ? 7.038 4.478 25.289 1.00 43.88 75 ILE A O 1
ATOM 605 N N . THR A 1 76 ? 7.436 2.815 26.685 1.00 44.44 76 THR A N 1
ATOM 606 C CA . THR A 1 76 ? 8.706 2.405 26.107 1.00 44.44 76 THR A CA 1
ATOM 607 C C . THR A 1 76 ? 8.385 1.288 25.142 1.00 44.44 76 THR A C 1
ATOM 609 O O . THR A 1 76 ? 8.397 0.140 25.559 1.00 44.44 76 THR A O 1
ATOM 612 N N . LYS A 1 77 ? 8.032 1.642 23.889 1.00 45.31 77 LYS A N 1
ATOM 613 C CA . LYS A 1 77 ? 7.893 0.743 22.718 1.00 45.31 77 LYS A CA 1
ATOM 614 C C . LYS A 1 77 ? 7.884 -0.740 23.119 1.00 45.31 77 LYS A C 1
ATOM 616 O O . LYS A 1 77 ? 8.856 -1.457 22.893 1.00 45.31 77 LYS A O 1
ATOM 621 N N . GLN A 1 78 ? 6.812 -1.195 23.764 1.00 36.31 78 GLN A N 1
ATOM 622 C CA . GLN A 1 78 ? 6.655 -2.614 24.041 1.00 36.31 78 GLN A CA 1
ATOM 623 C C . GLN A 1 78 ? 6.154 -3.226 22.745 1.00 36.31 78 GLN A C 1
ATOM 625 O O . GLN A 1 78 ? 4.962 -3.425 22.536 1.00 36.31 78 GLN A O 1
ATOM 630 N N . ILE A 1 79 ? 7.101 -3.456 21.836 1.00 46.72 79 ILE A N 1
ATOM 631 C CA . ILE A 1 79 ? 6.956 -4.459 20.798 1.00 46.72 79 ILE A CA 1
ATOM 632 C C . ILE A 1 79 ? 6.876 -5.760 21.584 1.00 46.72 79 ILE A C 1
ATOM 634 O O . ILE A 1 79 ? 7.892 -6.318 21.994 1.00 46.72 79 ILE A O 1
ATOM 638 N N . THR A 1 80 ? 5.662 -6.203 21.893 1.00 38.03 80 THR A N 1
ATOM 639 C CA . THR A 1 80 ? 5.457 -7.600 22.238 1.00 38.03 80 THR A CA 1
ATOM 640 C C . THR A 1 80 ? 5.920 -8.360 21.002 1.00 38.03 80 THR A C 1
ATOM 642 O O . THR A 1 80 ? 5.236 -8.345 19.981 1.00 38.03 80 THR A O 1
ATOM 645 N N . GLN A 1 81 ? 7.133 -8.919 21.041 1.00 42.00 81 GLN A N 1
ATOM 646 C CA . GLN A 1 81 ? 7.543 -9.918 20.067 1.00 42.00 81 GLN A CA 1
ATOM 647 C C . GLN A 1 81 ? 6.509 -11.024 20.192 1.00 42.00 81 GLN A C 1
ATOM 649 O O . GLN A 1 81 ? 6.458 -11.748 21.184 1.00 42.00 81 GLN A O 1
ATOM 654 N N . ILE A 1 82 ? 5.605 -11.064 19.221 1.00 44.50 82 ILE A N 1
ATOM 655 C CA . ILE A 1 82 ? 4.696 -12.174 19.057 1.00 44.50 82 ILE A CA 1
ATOM 656 C C . ILE A 1 82 ? 5.611 -13.344 18.689 1.00 44.50 82 ILE A C 1
ATOM 658 O O . ILE A 1 82 ? 5.998 -13.504 17.536 1.00 44.50 82 ILE A O 1
ATOM 662 N N . GLU A 1 83 ? 6.004 -14.132 19.691 1.00 42.28 83 GLU A N 1
ATOM 663 C CA . GLU A 1 83 ? 6.523 -15.489 19.520 1.00 42.28 83 GLU A CA 1
ATOM 664 C C . GLU A 1 83 ? 5.378 -16.372 19.009 1.00 42.28 83 GLU A C 1
ATOM 666 O O . GLU A 1 83 ? 4.874 -17.264 19.681 1.00 42.28 83 GLU A O 1
ATOM 671 N N . HIS A 1 84 ? 4.911 -16.088 17.803 1.00 35.97 84 HIS A N 1
ATOM 672 C CA . HIS A 1 84 ? 4.173 -17.037 17.003 1.00 35.97 84 HIS A CA 1
ATOM 673 C C . HIS A 1 84 ? 4.763 -16.977 15.607 1.00 35.97 84 HIS A C 1
ATOM 675 O O . HIS A 1 84 ? 4.798 -15.926 14.976 1.00 35.97 84 HIS A O 1
ATOM 681 N N . HIS A 1 85 ? 5.237 -18.136 15.165 1.00 40.41 85 HIS A N 1
ATOM 682 C CA . HIS A 1 85 ? 5.514 -18.499 13.784 1.00 40.41 85 HIS A CA 1
ATOM 683 C C . HIS A 1 85 ? 4.444 -17.963 12.813 1.00 40.41 85 HIS A C 1
ATOM 685 O O . HIS A 1 85 ? 3.495 -18.667 12.490 1.00 40.41 85 HIS A O 1
ATOM 691 N N . LEU A 1 86 ? 4.601 -16.719 12.370 1.00 41.09 86 LEU A N 1
ATOM 692 C CA . LEU A 1 86 ? 3.819 -16.064 11.322 1.00 41.09 86 LEU A CA 1
ATOM 693 C C . LEU A 1 86 ? 4.771 -15.204 10.488 1.00 41.09 86 LEU A C 1
ATOM 695 O O . LEU A 1 86 ? 4.571 -14.013 10.279 1.00 41.09 86 LEU A O 1
ATOM 699 N N . THR A 1 87 ? 5.850 -15.817 10.014 1.00 43.09 87 THR A N 1
ATOM 700 C CA . THR A 1 87 ? 6.397 -15.440 8.710 1.00 43.09 87 THR A CA 1
ATOM 701 C C . THR A 1 87 ? 5.583 -16.230 7.693 1.00 43.09 87 THR A C 1
ATOM 703 O O . THR A 1 87 ? 6.072 -17.182 7.094 1.00 43.09 87 THR A O 1
ATOM 706 N N . ASP A 1 88 ? 4.295 -15.900 7.566 1.00 43.81 88 ASP A N 1
ATOM 707 C CA . ASP A 1 88 ? 3.617 -16.217 6.317 1.00 43.81 88 ASP A CA 1
ATOM 708 C C . ASP A 1 88 ? 4.365 -15.373 5.286 1.00 43.81 88 ASP A C 1
ATOM 710 O O . ASP A 1 88 ? 4.273 -14.143 5.286 1.00 43.81 88 ASP A O 1
ATOM 714 N N . GLU A 1 89 ? 5.252 -16.028 4.539 1.00 55.38 89 GLU A N 1
ATOM 715 C CA . GLU A 1 89 ? 6.005 -15.413 3.459 1.00 55.38 89 GLU A CA 1
ATOM 716 C C . GLU A 1 89 ? 4.978 -14.736 2.553 1.00 55.38 89 GLU A C 1
ATOM 718 O O . GLU A 1 89 ? 4.099 -15.392 1.991 1.00 55.38 89 GLU A O 1
ATOM 723 N N . ILE A 1 90 ? 5.008 -13.402 2.515 1.00 58.91 90 ILE A N 1
ATOM 724 C CA . ILE A 1 90 ? 4.056 -12.630 1.723 1.00 58.91 90 ILE A CA 1
ATOM 725 C C . ILE A 1 90 ? 4.256 -13.079 0.281 1.00 58.91 90 ILE A C 1
ATOM 727 O O . ILE A 1 90 ? 5.341 -12.911 -0.274 1.00 58.91 90 ILE A O 1
ATOM 731 N N . GLU A 1 91 ? 3.219 -13.641 -0.337 1.00 68.19 91 GLU A N 1
ATOM 732 C CA . GLU A 1 91 ? 3.293 -13.974 -1.753 1.00 68.19 91 GLU A CA 1
ATOM 733 C C . GLU A 1 91 ? 3.365 -12.673 -2.565 1.00 68.19 91 GLU A C 1
ATOM 735 O O . GLU A 1 91 ? 2.368 -11.956 -2.725 1.00 68.19 91 GLU A O 1
ATOM 740 N N . ILE A 1 92 ? 4.571 -12.359 -3.053 1.00 69.44 92 ILE A N 1
ATOM 741 C CA . ILE A 1 92 ? 4.855 -11.198 -3.898 1.00 69.44 92 ILE A CA 1
ATOM 742 C C . ILE A 1 92 ? 4.783 -11.629 -5.363 1.00 69.44 92 ILE A C 1
ATOM 744 O O . ILE A 1 92 ? 5.596 -12.416 -5.848 1.00 69.44 92 ILE A O 1
ATOM 748 N N . GLY A 1 93 ? 3.823 -11.068 -6.093 1.00 61.50 93 GLY A N 1
ATOM 749 C CA . GLY A 1 93 ? 3.711 -11.244 -7.537 1.00 61.50 93 GLY A CA 1
ATOM 750 C C . GLY A 1 93 ? 4.399 -10.110 -8.292 1.00 61.50 93 GLY A C 1
ATOM 751 O O . GLY A 1 93 ? 4.092 -8.932 -8.075 1.00 61.50 93 GLY A O 1
ATOM 752 N N . ALA A 1 94 ? 5.289 -10.450 -9.226 1.00 66.75 94 ALA A N 1
ATOM 753 C CA . ALA A 1 94 ? 5.765 -9.493 -10.221 1.00 66.75 94 ALA A CA 1
ATOM 754 C C . ALA A 1 94 ? 4.642 -9.177 -11.222 1.00 66.75 94 ALA A C 1
ATOM 756 O O . ALA A 1 94 ? 3.886 -10.058 -11.630 1.00 66.75 94 ALA A O 1
ATOM 757 N N . LYS A 1 95 ? 4.534 -7.912 -11.634 1.00 65.25 95 LYS A N 1
ATOM 758 C CA . LYS A 1 95 ? 3.602 -7.509 -12.694 1.00 65.25 95 LYS A CA 1
ATOM 759 C C . LYS A 1 95 ? 4.189 -7.866 -14.052 1.00 65.25 95 LYS A C 1
ATOM 761 O O . LYS A 1 95 ? 5.323 -7.489 -14.346 1.00 65.25 95 LYS A O 1
ATOM 766 N N . ALA A 1 96 ? 3.381 -8.486 -14.898 1.00 67.69 96 ALA A N 1
ATOM 767 C CA . ALA A 1 96 ? 3.661 -8.598 -16.320 1.00 67.69 96 ALA A CA 1
ATOM 768 C C . ALA A 1 96 ? 2.443 -8.095 -17.107 1.00 67.69 96 ALA A C 1
ATOM 770 O O . ALA A 1 96 ? 2.056 -6.932 -16.990 1.00 67.69 96 ALA A O 1
ATOM 771 N N . ASP A 1 97 ? 1.807 -8.956 -17.890 1.00 76.69 97 ASP A N 1
ATOM 772 C CA . ASP A 1 97 ? 0.651 -8.616 -18.716 1.00 76.69 97 ASP A CA 1
ATOM 773 C C . ASP A 1 97 ? -0.651 -8.606 -17.892 1.00 76.69 97 ASP A C 1
ATOM 775 O O . ASP A 1 97 ? -0.812 -9.407 -16.980 1.00 76.69 97 ASP A O 1
ATOM 779 N N . ILE A 1 98 ? -1.624 -7.758 -18.246 1.00 79.75 98 ILE A N 1
ATOM 780 C CA . ILE A 1 98 ? -2.992 -7.744 -17.681 1.00 79.75 98 ILE A CA 1
ATOM 781 C C . ILE A 1 98 ? -3.614 -9.154 -17.671 1.00 79.75 98 ILE A C 1
ATOM 783 O O . ILE A 1 98 ? -4.407 -9.488 -16.791 1.00 79.75 98 ILE A O 1
ATOM 787 N N . ARG A 1 99 ? -3.219 -10.013 -18.617 1.00 83.50 99 ARG A N 1
ATOM 788 C CA . ARG A 1 99 ? -3.619 -11.429 -18.679 1.00 83.50 99 ARG A CA 1
ATOM 789 C C . ARG A 1 99 ? -3.210 -12.257 -17.451 1.00 83.50 99 ARG A C 1
ATOM 791 O O . ARG A 1 99 ? -3.816 -13.295 -17.205 1.00 83.50 99 ARG A O 1
ATOM 798 N N . GLU A 1 100 ? -2.230 -11.813 -16.667 1.00 86.38 100 GLU A N 1
ATOM 799 C CA . GLU A 1 100 ? -1.755 -12.508 -15.466 1.00 86.38 100 GLU A CA 1
ATOM 800 C C . GLU A 1 100 ? -2.562 -12.190 -14.203 1.00 86.38 100 GLU A C 1
ATOM 802 O O . GLU A 1 100 ? -2.399 -12.872 -13.194 1.00 86.38 100 GLU A O 1
ATOM 807 N N . ILE A 1 101 ? -3.487 -11.225 -14.245 1.00 90.88 101 ILE A N 1
ATOM 808 C CA . ILE A 1 101 ? -4.321 -10.871 -13.085 1.00 90.88 101 ILE A CA 1
ATOM 809 C C . ILE A 1 101 ? -5.071 -12.096 -12.546 1.00 90.88 101 ILE A C 1
ATOM 811 O O . ILE A 1 101 ? -5.096 -12.315 -11.339 1.00 90.88 101 ILE A O 1
ATOM 815 N N . SER A 1 102 ? -5.627 -12.938 -13.424 1.00 92.25 102 SER A N 1
ATOM 816 C CA . SER A 1 102 ? -6.315 -14.167 -13.007 1.00 92.25 102 SER A CA 1
ATOM 817 C C . SER A 1 102 ? -5.397 -15.120 -12.240 1.00 92.25 102 SER A C 1
ATOM 819 O O . SER A 1 102 ? -5.836 -15.724 -11.266 1.00 92.25 102 SER A O 1
ATOM 821 N N . LYS A 1 103 ? -4.121 -15.204 -12.631 1.00 92.56 103 LYS A N 1
ATOM 822 C CA . LYS A 1 103 ? -3.115 -16.020 -11.946 1.00 92.56 103 LYS A CA 1
ATOM 823 C C . LYS A 1 103 ? -2.777 -15.443 -10.571 1.00 92.56 103 LYS A C 1
ATOM 825 O O . LYS A 1 103 ? -2.716 -16.193 -9.607 1.00 92.56 103 LYS A O 1
ATOM 830 N N . LEU A 1 104 ? -2.609 -14.124 -10.456 1.00 92.06 104 LEU A N 1
ATOM 831 C CA . LEU A 1 104 ? -2.378 -13.467 -9.160 1.00 92.06 104 LEU A CA 1
ATOM 832 C C . LEU A 1 104 ? -3.561 -13.659 -8.198 1.00 92.06 104 LEU A C 1
ATOM 834 O O . LEU A 1 104 ? -3.371 -13.826 -6.997 1.00 92.06 104 LEU A O 1
ATOM 838 N N . ILE A 1 105 ? -4.788 -13.677 -8.726 1.00 93.94 105 ILE A N 1
ATOM 839 C CA . ILE A 1 105 ? -5.990 -13.963 -7.935 1.00 93.94 105 ILE A CA 1
ATOM 840 C C . ILE A 1 105 ? -6.015 -15.424 -7.474 1.00 93.94 105 ILE A C 1
ATOM 842 O O . ILE A 1 105 ? -6.331 -15.689 -6.316 1.00 93.94 105 ILE A O 1
ATOM 846 N N . GLU A 1 106 ? -5.681 -16.366 -8.359 1.00 93.06 106 GLU A N 1
ATOM 847 C CA . GLU A 1 106 ? -5.608 -17.796 -8.035 1.00 93.06 106 GLU A CA 1
ATOM 848 C C . GLU A 1 106 ? -4.564 -18.080 -6.948 1.00 93.06 106 GLU A C 1
ATOM 850 O O . GLU A 1 106 ? -4.848 -18.811 -5.998 1.00 93.06 106 GLU A O 1
ATOM 855 N N . LEU A 1 107 ? -3.402 -17.430 -7.048 1.00 93.69 107 LEU A N 1
ATOM 856 C CA . LEU A 1 107 ? -2.327 -17.490 -6.057 1.00 93.69 107 LEU A CA 1
ATOM 857 C C . LEU A 1 107 ? -2.640 -16.701 -4.779 1.00 93.69 107 LEU A C 1
ATOM 859 O O . LEU A 1 107 ? -1.936 -16.828 -3.793 1.00 93.69 107 LEU A O 1
ATOM 863 N N . LYS A 1 108 ? -3.719 -15.909 -4.750 1.00 94.12 108 LYS A N 1
ATOM 864 C CA . LYS A 1 108 ? -4.049 -15.024 -3.620 1.00 94.12 108 LYS A CA 1
ATOM 865 C C . LYS A 1 108 ? -2.906 -14.067 -3.268 1.00 94.12 108 LYS A C 1
ATOM 867 O O . LYS A 1 108 ? -2.688 -13.767 -2.097 1.00 94.12 108 LYS A O 1
ATOM 872 N N . THR A 1 109 ? -2.216 -13.561 -4.287 1.00 92.56 109 THR A N 1
ATOM 873 C CA . THR A 1 109 ? -1.088 -12.638 -4.147 1.00 92.56 109 THR A CA 1
ATOM 874 C C . THR A 1 109 ? -1.439 -11.473 -3.221 1.00 92.56 109 THR A C 1
ATOM 876 O O . THR A 1 109 ? -2.332 -10.670 -3.511 1.00 92.56 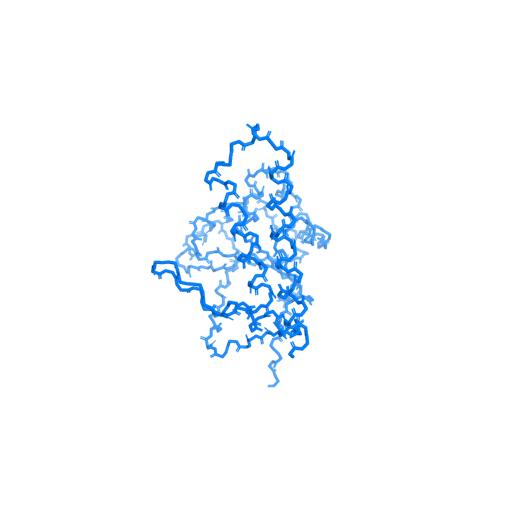109 THR A O 1
ATOM 879 N N . GLU A 1 110 ? -0.721 -11.372 -2.105 1.00 95.12 110 GLU A N 1
ATOM 880 C CA . GLU A 1 110 ? -1.000 -10.371 -1.077 1.00 95.12 110 GLU A CA 1
ATOM 881 C C . GLU A 1 110 ? -0.395 -9.007 -1.415 1.00 95.12 110 GLU A C 1
ATOM 883 O O . GLU A 1 110 ? -0.928 -7.971 -1.005 1.00 95.12 110 GLU A O 1
ATOM 888 N N . ALA A 1 111 ? 0.693 -8.993 -2.188 1.00 95.50 111 ALA A N 1
ATOM 889 C CA . ALA A 1 111 ? 1.386 -7.773 -2.560 1.00 95.50 111 ALA A CA 1
ATOM 890 C C . ALA A 1 111 ? 1.887 -7.786 -4.005 1.00 95.50 111 ALA A C 1
ATOM 892 O O . ALA A 1 111 ? 2.272 -8.817 -4.555 1.00 95.50 111 ALA A O 1
ATOM 893 N N . ILE A 1 112 ? 1.923 -6.603 -4.615 1.00 94.38 112 ILE A N 1
ATOM 894 C CA . ILE A 1 112 ? 2.468 -6.408 -5.962 1.00 94.38 112 ILE A CA 1
ATOM 895 C C . ILE A 1 112 ? 3.622 -5.408 -5.934 1.00 94.38 112 ILE A C 1
ATOM 897 O O . ILE A 1 112 ? 3.495 -4.325 -5.360 1.00 94.38 112 ILE A O 1
ATOM 901 N N . SER A 1 113 ? 4.728 -5.733 -6.600 1.00 94.69 113 SER A N 1
ATOM 902 C CA . SER A 1 113 ? 5.953 -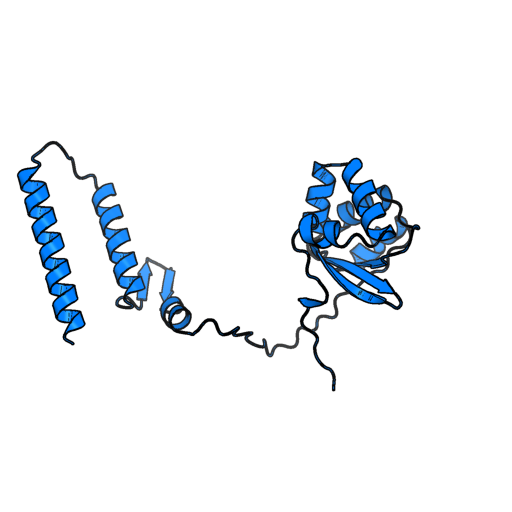4.926 -6.550 1.00 94.69 113 SER A CA 1
ATOM 903 C C . SER A 1 113 ? 6.118 -3.977 -7.744 1.00 94.69 113 SER A C 1
ATOM 905 O O . SER A 1 113 ? 5.803 -4.315 -8.887 1.00 94.69 113 SER A O 1
ATOM 907 N N . PHE A 1 114 ? 6.619 -2.771 -7.493 1.00 93.88 114 PHE A N 1
ATOM 908 C CA . PHE A 1 114 ? 7.017 -1.784 -8.496 1.00 93.88 114 PHE A CA 1
ATOM 909 C C . PHE A 1 114 ? 8.490 -1.436 -8.307 1.00 93.88 114 PHE A C 1
ATOM 911 O O . PHE A 1 114 ? 8.941 -1.263 -7.184 1.00 93.88 114 PHE A O 1
ATOM 918 N N . TYR A 1 115 ? 9.230 -1.305 -9.402 1.00 93.94 115 TYR A N 1
ATOM 919 C CA . TYR A 1 115 ? 10.638 -0.938 -9.400 1.00 93.94 115 TYR A CA 1
ATOM 920 C C . TYR A 1 115 ? 10.778 0.547 -9.711 1.00 93.94 115 TYR A C 1
ATOM 922 O O . TYR A 1 115 ? 10.481 0.983 -10.821 1.00 93.94 115 TYR A O 1
ATOM 930 N N . LEU A 1 116 ? 11.264 1.310 -8.748 1.00 94.12 116 LEU A N 1
ATOM 931 C CA . LEU A 1 116 ? 11.539 2.729 -8.891 1.00 94.12 116 LEU A CA 1
ATOM 932 C C . LEU A 1 116 ? 12.664 2.975 -9.908 1.00 94.12 116 LEU A C 1
ATOM 934 O O . LEU A 1 116 ? 13.579 2.160 -10.062 1.00 94.12 116 LEU A O 1
ATOM 938 N N . GLY A 1 117 ? 12.591 4.104 -10.612 1.00 91.69 117 GLY A N 1
ATOM 939 C CA . GLY A 1 117 ? 13.545 4.477 -11.657 1.00 91.69 117 GLY A CA 1
ATOM 940 C C . GLY A 1 117 ? 13.366 3.723 -12.978 1.00 91.69 117 GLY A C 1
ATOM 941 O O . GLY A 1 117 ? 14.278 3.726 -13.805 1.00 91.69 117 GLY A O 1
ATOM 942 N N . LYS A 1 118 ? 12.230 3.037 -13.184 1.00 85.50 118 LYS A N 1
ATOM 943 C CA . LYS A 1 118 ? 11.880 2.426 -14.475 1.00 85.50 118 LYS A CA 1
ATOM 944 C C . LYS A 1 118 ? 10.748 3.197 -15.155 1.00 85.50 118 LYS A C 1
ATOM 946 O O . LYS A 1 118 ? 9.650 3.283 -14.621 1.00 85.50 118 LYS A O 1
ATOM 951 N N . GLU A 1 119 ? 10.975 3.624 -16.394 1.00 76.88 119 GLU A N 1
ATOM 952 C CA . GLU A 1 119 ? 9.992 4.346 -17.228 1.00 76.88 119 GLU A CA 1
ATOM 953 C C . GLU A 1 119 ? 8.981 3.423 -17.945 1.00 76.88 119 GLU A C 1
ATOM 955 O O . GLU A 1 119 ? 8.247 3.844 -18.833 1.00 76.88 119 GLU A O 1
ATOM 960 N N . ILE A 1 120 ? 8.937 2.130 -17.606 1.00 82.44 120 ILE A N 1
ATOM 961 C CA . ILE A 1 120 ? 8.153 1.125 -18.355 1.00 82.44 120 ILE A CA 1
ATOM 962 C C . ILE A 1 120 ? 6.720 0.938 -17.840 1.00 82.44 120 ILE A C 1
ATOM 964 O O . ILE A 1 120 ? 6.026 0.011 -18.264 1.00 82.44 120 ILE A O 1
ATOM 968 N N . TYR A 1 121 ? 6.270 1.767 -16.899 1.00 87.44 121 TYR A N 1
ATOM 969 C CA . TYR A 1 121 ? 4.957 1.608 -16.288 1.00 87.44 121 TYR A CA 1
ATOM 970 C C . TYR A 1 121 ? 3.870 2.330 -17.070 1.00 87.44 121 TYR A C 1
ATOM 972 O O . TYR A 1 121 ? 3.888 3.544 -17.227 1.00 87.44 121 TYR A O 1
ATOM 980 N N . TYR A 1 122 ? 2.867 1.570 -17.504 1.00 89.38 122 TYR A N 1
ATOM 981 C CA . TYR A 1 122 ? 1.663 2.127 -18.101 1.00 89.38 122 TYR A CA 1
ATOM 982 C C . TYR A 1 122 ? 0.595 2.336 -17.020 1.00 89.38 122 TYR A C 1
ATOM 984 O O . TYR A 1 122 ? -0.002 1.369 -16.538 1.00 89.38 122 TYR A O 1
ATOM 992 N N . GLY A 1 123 ? 0.351 3.594 -16.642 1.00 88.44 123 GLY A N 1
ATOM 993 C CA . GLY A 1 123 ? -0.576 3.983 -15.568 1.00 88.44 123 GLY A CA 1
ATOM 994 C C . GLY A 1 123 ? -1.955 3.311 -15.646 1.00 88.44 123 GLY A C 1
ATOM 995 O O . GLY A 1 123 ? -2.384 2.691 -14.669 1.00 88.44 123 GLY A O 1
ATOM 996 N N . PRO A 1 124 ? -2.624 3.293 -16.815 1.00 88.50 124 PRO A N 1
ATOM 997 C CA . PRO A 1 124 ? -3.909 2.612 -16.956 1.00 88.50 124 PRO A CA 1
ATOM 998 C C . PRO A 1 124 ? -3.855 1.105 -16.666 1.00 88.50 124 PRO A C 1
ATOM 1000 O O . PRO A 1 124 ? -4.808 0.564 -16.104 1.00 88.50 124 PRO A O 1
ATOM 1003 N N . ALA A 1 125 ? -2.752 0.417 -16.989 1.00 89.44 125 ALA A N 1
ATOM 1004 C CA . ALA A 1 125 ? -2.595 -0.994 -16.631 1.00 89.44 125 ALA A CA 1
ATOM 1005 C C . ALA A 1 125 ? -2.478 -1.167 -15.114 1.00 89.44 125 ALA A C 1
ATOM 1007 O O . ALA A 1 125 ? -3.159 -2.026 -14.556 1.00 89.44 125 ALA A O 1
ATOM 1008 N N . ILE A 1 126 ? -1.695 -0.321 -14.434 1.00 90.38 126 ILE A N 1
ATOM 1009 C CA . ILE A 1 126 ? -1.587 -0.326 -12.965 1.00 90.38 126 ILE A CA 1
ATOM 1010 C C . ILE A 1 126 ? -2.971 -0.213 -12.328 1.00 90.38 126 ILE A C 1
ATOM 1012 O O . ILE A 1 126 ? -3.294 -0.958 -11.399 1.00 90.38 126 ILE A O 1
ATOM 1016 N N . GLY A 1 127 ? -3.814 0.657 -12.876 1.00 90.56 127 GLY A N 1
ATOM 1017 C CA . GLY A 1 127 ? -5.169 0.821 -12.385 1.00 90.56 127 GLY A CA 1
ATOM 1018 C C . GLY A 1 127 ? -6.083 -0.368 -12.580 1.00 90.56 127 GLY A C 1
ATOM 1019 O O . GLY A 1 127 ? -6.951 -0.605 -11.741 1.00 90.56 127 GLY A O 1
ATOM 1020 N N . ILE A 1 128 ? -5.888 -1.144 -13.642 1.00 92.38 128 ILE A N 1
ATOM 1021 C CA . ILE A 1 128 ? -6.610 -2.404 -13.824 1.00 92.38 128 ILE A CA 1
ATOM 1022 C C . ILE A 1 128 ? -6.159 -3.412 -12.760 1.00 92.38 128 ILE A C 1
ATOM 1024 O O . ILE A 1 128 ? -7.011 -4.002 -12.100 1.00 92.38 128 ILE A O 1
ATOM 1028 N N . TYR A 1 129 ? -4.851 -3.551 -12.523 1.00 92.69 129 TYR A N 1
ATOM 1029 C CA . TYR A 1 129 ? -4.327 -4.443 -11.482 1.00 92.69 129 TYR A CA 1
ATOM 1030 C C . TYR A 1 129 ? -4.880 -4.105 -10.098 1.00 92.69 129 TYR A C 1
ATOM 1032 O O . TYR A 1 129 ? -5.438 -4.975 -9.436 1.00 92.69 129 TYR A O 1
ATOM 1040 N N . LEU A 1 130 ? -4.758 -2.847 -9.671 1.00 93.75 130 LEU A N 1
ATOM 1041 C CA . LEU A 1 130 ? -5.228 -2.426 -8.351 1.00 93.75 130 LEU A CA 1
ATOM 1042 C C . LEU A 1 130 ? -6.738 -2.609 -8.214 1.00 93.75 130 LEU A C 1
ATOM 1044 O O . LEU A 1 130 ? -7.204 -3.160 -7.224 1.00 93.75 130 LEU A O 1
ATOM 1048 N N . ARG A 1 131 ? -7.512 -2.245 -9.238 1.00 94.75 131 ARG A N 1
ATOM 1049 C CA . ARG A 1 131 ? -8.968 -2.403 -9.208 1.00 94.75 131 ARG A CA 1
ATOM 1050 C C . ARG A 1 131 ? -9.404 -3.856 -9.103 1.00 94.75 131 ARG A C 1
ATOM 1052 O O . ARG A 1 131 ? -10.346 -4.136 -8.370 1.00 94.75 131 ARG A O 1
ATOM 1059 N N . GLU A 1 132 ? -8.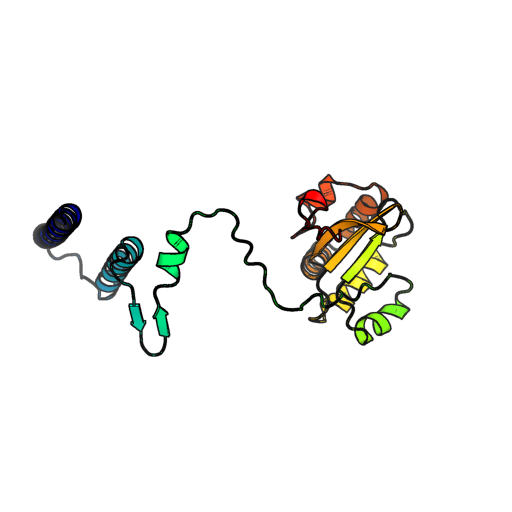783 -4.759 -9.857 1.00 95.81 132 GLU A N 1
ATOM 1060 C CA . GLU A 1 132 ? -9.148 -6.175 -9.832 1.00 95.81 132 GLU A CA 1
ATOM 1061 C C . GLU A 1 132 ? -8.684 -6.850 -8.539 1.00 95.81 132 GLU A C 1
ATOM 1063 O O . GLU A 1 132 ? -9.485 -7.509 -7.879 1.00 95.81 132 GLU A O 1
ATOM 1068 N N . LEU A 1 133 ? -7.439 -6.622 -8.112 1.00 95.50 133 LEU A N 1
ATOM 1069 C CA . LEU A 1 133 ? -6.889 -7.249 -6.909 1.00 95.50 133 LEU A CA 1
ATOM 1070 C C . LEU A 1 133 ? -7.548 -6.726 -5.624 1.00 95.50 133 LEU A C 1
ATOM 1072 O O . LEU A 1 133 ? -7.868 -7.520 -4.742 1.00 95.50 133 LEU A O 1
ATOM 1076 N N . SER A 1 134 ? -7.855 -5.426 -5.529 1.00 96.31 134 SER A N 1
ATOM 1077 C CA . SER A 1 134 ? -8.523 -4.846 -4.351 1.00 96.31 134 SER A CA 1
ATOM 1078 C C . SER A 1 134 ? -9.957 -5.337 -4.126 1.00 96.31 134 SER A C 1
ATOM 1080 O O . SER A 1 134 ? -10.506 -5.087 -3.055 1.00 96.31 134 SER A O 1
ATOM 1082 N N . LYS A 1 135 ? -10.581 -6.045 -5.081 1.00 96.81 135 LYS A N 1
ATOM 1083 C CA . LYS A 1 135 ? -11.873 -6.724 -4.847 1.00 96.81 135 LYS A CA 1
ATOM 1084 C C . LYS A 1 135 ? -11.742 -7.899 -3.881 1.00 96.81 135 LYS A C 1
ATOM 1086 O O . LYS A 1 135 ? -12.750 -8.384 -3.369 1.00 96.81 135 LYS A O 1
ATOM 1091 N N . HIS A 1 136 ? -10.520 -8.372 -3.655 1.00 97.00 136 HIS A N 1
ATOM 1092 C CA . HIS A 1 136 ? -10.253 -9.554 -2.864 1.00 97.00 136 HIS A CA 1
ATOM 1093 C C . HIS A 1 136 ? -9.591 -9.211 -1.521 1.00 97.00 136 HIS A C 1
ATOM 1095 O O . HIS A 1 136 ? -8.680 -8.385 -1.464 1.00 97.00 136 HIS A O 1
ATOM 1101 N N . PRO A 1 137 ? -9.990 -9.882 -0.424 1.00 95.31 137 PRO A N 1
ATOM 1102 C CA . PRO A 1 137 ? -9.490 -9.580 0.916 1.00 95.31 137 PRO A CA 1
ATOM 1103 C C . PRO A 1 137 ? -8.049 -10.049 1.174 1.00 95.31 137 PRO A C 1
ATOM 1105 O O . PRO A 1 137 ? -7.503 -9.708 2.221 1.00 95.31 137 PRO A O 1
ATOM 1108 N N . PHE A 1 138 ? -7.435 -10.816 0.268 1.00 95.25 138 PHE A N 1
ATOM 1109 C CA . PHE A 1 138 ? -6.033 -11.227 0.395 1.00 95.25 138 PHE A CA 1
ATOM 1110 C C . PHE A 1 138 ? -5.059 -10.133 -0.061 1.00 95.25 138 PHE A C 1
ATOM 1112 O O . PHE A 1 138 ? -3.980 -10.015 0.501 1.00 95.25 138 PHE A O 1
ATOM 1119 N N . PHE A 1 139 ? -5.442 -9.291 -1.026 1.00 96.81 139 PHE A N 1
ATOM 1120 C CA . PHE A 1 139 ? -4.563 -8.248 -1.546 1.00 96.81 139 PHE A CA 1
ATOM 1121 C C . PHE A 1 139 ? -4.477 -7.091 -0.554 1.00 96.81 139 PHE A C 1
ATOM 1123 O O . PHE A 1 139 ? -5.508 -6.515 -0.198 1.00 96.81 139 PHE A O 1
ATOM 1130 N N . LYS A 1 140 ? -3.276 -6.755 -0.091 1.00 95.56 140 LYS A N 1
ATOM 1131 C CA . LYS A 1 140 ? -3.048 -5.780 0.982 1.00 95.56 140 LYS A CA 1
ATOM 1132 C C . LYS A 1 140 ? -2.126 -4.653 0.541 1.00 95.56 140 LYS A C 1
ATOM 1134 O O . LYS A 1 140 ? -2.468 -3.496 0.749 1.00 95.56 140 LYS A O 1
ATOM 1139 N N . TYR A 1 141 ? -0.999 -4.966 -0.094 1.00 96.62 141 TYR A N 1
ATOM 1140 C CA . TYR A 1 141 ? 0.095 -4.001 -0.213 1.00 96.62 141 TYR A CA 1
ATOM 1141 C C . TYR A 1 141 ? 0.560 -3.763 -1.646 1.00 96.62 141 TYR A C 1
ATOM 1143 O O . TYR A 1 141 ? 0.523 -4.638 -2.516 1.00 96.62 141 TYR A O 1
ATOM 1151 N N . ILE A 1 142 ? 1.080 -2.562 -1.869 1.00 95.56 142 ILE A N 1
ATOM 1152 C CA . ILE A 1 142 ? 2.040 -2.307 -2.934 1.00 95.56 142 ILE A CA 1
ATOM 1153 C C . ILE A 1 142 ? 3.434 -2.202 -2.327 1.00 95.56 142 ILE A C 1
ATOM 1155 O O . ILE A 1 142 ? 3.613 -1.579 -1.285 1.00 95.56 142 ILE A O 1
ATOM 1159 N N . ILE A 1 143 ? 4.417 -2.814 -2.978 1.00 96.19 143 ILE A N 1
ATOM 1160 C CA . ILE A 1 143 ? 5.814 -2.764 -2.545 1.00 96.19 143 ILE A CA 1
ATOM 1161 C C . ILE A 1 143 ? 6.592 -1.958 -3.575 1.00 96.19 143 ILE A C 1
ATOM 1163 O O . ILE A 1 143 ? 6.528 -2.247 -4.769 1.00 96.19 143 ILE A O 1
ATOM 1167 N N . LEU A 1 144 ? 7.320 -0.946 -3.122 1.00 95.69 144 LEU A N 1
ATOM 1168 C CA . LEU A 1 144 ? 8.245 -0.173 -3.934 1.00 95.69 144 LEU A CA 1
ATOM 1169 C C . LEU A 1 144 ? 9.654 -0.714 -3.699 1.00 95.69 144 LEU A C 1
ATOM 1171 O O . LEU A 1 144 ? 10.132 -0.786 -2.567 1.00 95.69 144 LEU A O 1
ATOM 1175 N N . LEU A 1 145 ? 10.305 -1.109 -4.784 1.00 95.12 145 LEU A N 1
ATOM 1176 C CA . LEU A 1 145 ? 11.653 -1.649 -4.806 1.00 95.12 145 LEU A CA 1
ATOM 1177 C C . LEU A 1 145 ? 12.571 -0.681 -5.543 1.00 95.12 145 LEU A C 1
ATOM 1179 O O . LEU A 1 145 ? 12.211 -0.129 -6.580 1.00 95.12 145 LEU A O 1
ATOM 1183 N N . TYR A 1 146 ? 13.776 -0.504 -5.032 1.00 92.81 146 TYR A N 1
ATOM 1184 C CA . TYR A 1 146 ? 14.863 0.193 -5.688 1.00 92.81 146 TYR A CA 1
ATOM 1185 C C . TYR A 1 146 ? 15.796 -0.813 -6.386 1.00 92.81 146 TYR A C 1
ATOM 1187 O O . TYR A 1 146 ? 15.483 -1.998 -6.522 1.00 92.81 146 TYR A O 1
ATOM 1195 N N . ARG A 1 147 ? 16.919 -0.331 -6.929 1.00 84.19 147 ARG A N 1
ATOM 1196 C CA . ARG A 1 147 ? 17.916 -1.132 -7.665 1.00 84.19 147 ARG A CA 1
ATOM 1197 C C . ARG A 1 147 ? 18.209 -2.463 -6.954 1.00 84.19 147 ARG A C 1
ATOM 1199 O O . ARG A 1 147 ? 18.287 -2.500 -5.739 1.00 84.19 147 ARG A O 1
ATOM 1206 N N . HIS A 1 148 ? 18.403 -3.539 -7.719 1.00 83.19 148 HIS A N 1
ATOM 1207 C CA . HIS A 1 148 ? 18.678 -4.885 -7.183 1.00 83.19 148 HIS A CA 1
ATOM 1208 C C . HIS A 1 148 ? 17.643 -5.408 -6.168 1.00 83.19 148 HIS A C 1
ATOM 1210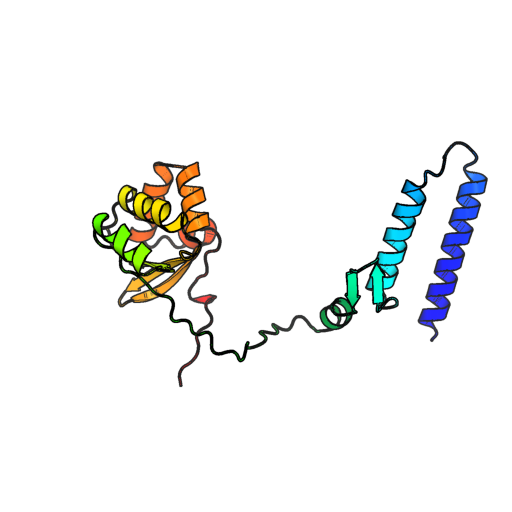 O O . HIS A 1 148 ? 18.009 -6.167 -5.282 1.00 83.19 148 HIS A O 1
ATOM 1216 N N . GLU A 1 149 ? 16.366 -5.030 -6.309 1.00 87.44 149 GLU A N 1
ATOM 1217 C CA . GLU A 1 149 ? 15.275 -5.515 -5.439 1.00 87.44 149 GLU A CA 1
ATOM 1218 C C . GLU A 1 149 ? 15.372 -5.021 -3.987 1.00 87.44 149 GLU A C 1
ATOM 1220 O O . GLU A 1 149 ? 14.724 -5.564 -3.096 1.00 87.44 149 GLU A O 1
ATOM 1225 N N . GLU A 1 150 ? 16.126 -3.946 -3.745 1.00 91.25 150 GLU A N 1
ATOM 1226 C CA . GLU A 1 150 ? 16.196 -3.309 -2.432 1.00 91.25 150 GLU A CA 1
ATOM 1227 C C . GLU A 1 150 ? 14.830 -2.733 -2.039 1.00 91.25 150 GLU A C 1
ATOM 1229 O O . GLU A 1 150 ? 14.208 -2.004 -2.808 1.00 91.25 150 GLU A O 1
ATOM 1234 N N . PHE A 1 151 ? 14.349 -3.030 -0.834 1.00 93.06 151 PHE A N 1
ATOM 1235 C CA . PHE A 1 151 ? 13.095 -2.466 -0.338 1.00 93.06 151 PHE A CA 1
ATOM 1236 C C . PHE A 1 151 ? 13.215 -0.945 -0.173 1.00 93.06 151 PHE A C 1
ATOM 1238 O O . PHE A 1 151 ? 14.076 -0.466 0.560 1.00 93.06 151 PHE A O 1
ATOM 1245 N N . TYR A 1 152 ? 12.343 -0.183 -0.834 1.00 95.31 152 TYR A N 1
ATOM 1246 C CA . TYR A 1 152 ? 12.261 1.271 -0.669 1.00 95.31 152 TYR A CA 1
ATOM 1247 C C . TYR A 1 152 ? 11.150 1.660 0.309 1.00 95.31 152 TYR A C 1
ATOM 1249 O O . TYR A 1 152 ? 11.337 2.516 1.174 1.00 95.31 152 TYR A O 1
ATOM 1257 N N . GLY A 1 153 ? 9.992 1.019 0.173 1.00 95.38 153 GLY A N 1
ATOM 1258 C CA . GLY A 1 153 ? 8.832 1.258 1.018 1.00 95.38 153 GLY A CA 1
ATOM 1259 C C . GLY A 1 153 ? 7.622 0.450 0.570 1.00 95.38 153 GLY A C 1
ATOM 1260 O O . GLY A 1 153 ? 7.657 -0.246 -0.446 1.00 95.38 153 GLY A O 1
ATOM 1261 N N . MET A 1 154 ? 6.530 0.548 1.316 1.00 96.62 154 MET A N 1
ATOM 1262 C CA . MET A 1 154 ? 5.251 -0.073 0.967 1.00 96.62 154 MET A CA 1
ATOM 1263 C C . MET A 1 154 ? 4.080 0.832 1.330 1.00 96.62 154 MET A C 1
ATOM 1265 O O . MET A 1 154 ? 4.217 1.686 2.195 1.00 96.62 154 MET A O 1
ATOM 1269 N N . ALA A 1 155 ? 2.932 0.633 0.689 1.00 96.44 155 ALA A N 1
ATOM 1270 C CA . ALA A 1 155 ? 1.686 1.331 1.013 1.00 96.44 155 ALA A CA 1
ATOM 1271 C C . ALA A 1 155 ? 0.484 0.386 0.894 1.00 96.44 155 ALA A C 1
ATOM 1273 O O . ALA A 1 155 ? 0.582 -0.684 0.279 1.00 96.44 155 ALA A O 1
ATOM 1274 N N . ASP A 1 156 ? -0.660 0.782 1.455 1.00 95.50 156 ASP A N 1
ATOM 1275 C CA . ASP A 1 156 ? -1.901 0.013 1.341 1.00 95.50 156 ASP A CA 1
ATOM 1276 C C . ASP A 1 156 ? -2.447 0.080 -0.097 1.00 95.50 156 ASP A C 1
ATOM 1278 O O . ASP A 1 156 ? -2.773 1.138 -0.641 1.00 95.50 156 ASP A O 1
ATOM 1282 N N . GLY A 1 157 ? -2.554 -1.083 -0.741 1.00 94.62 157 GLY A N 1
ATOM 1283 C CA . GLY A 1 157 ? -2.985 -1.185 -2.131 1.00 94.62 157 GLY A CA 1
ATOM 1284 C C . GLY A 1 157 ? -4.468 -0.864 -2.342 1.00 94.62 157 GLY A C 1
ATOM 1285 O O . GLY A 1 157 ? -4.855 -0.470 -3.444 1.00 94.62 157 GLY A O 1
ATOM 1286 N N . ARG A 1 158 ? -5.317 -1.016 -1.319 1.00 94.44 158 ARG A N 1
ATOM 1287 C CA . ARG A 1 158 ? -6.762 -0.737 -1.388 1.00 94.44 158 ARG A CA 1
ATOM 1288 C C . ARG A 1 158 ? -7.058 0.735 -1.157 1.00 94.44 158 ARG A C 1
ATOM 1290 O O . ARG A 1 158 ? -7.913 1.292 -1.851 1.00 94.44 158 ARG A O 1
ATOM 1297 N N . GLU A 1 159 ? -6.367 1.364 -0.215 1.00 94.25 159 GLU A N 1
ATOM 1298 C CA . GLU A 1 159 ? -6.453 2.810 -0.005 1.00 94.25 159 GLU A CA 1
ATOM 1299 C C . GLU A 1 159 ? -5.952 3.543 -1.246 1.00 94.25 159 GLU A C 1
ATOM 1301 O O . GLU A 1 159 ? -6.649 4.406 -1.783 1.00 94.25 159 GLU A O 1
ATOM 1306 N N . LEU A 1 160 ? -4.827 3.088 -1.800 1.00 92.88 160 LEU A N 1
ATOM 1307 C CA . LEU A 1 160 ? -4.314 3.599 -3.060 1.00 92.88 160 LEU A CA 1
ATOM 1308 C C . LEU A 1 160 ? -5.328 3.429 -4.211 1.00 92.88 160 LEU A C 1
ATOM 1310 O O . LEU A 1 160 ? -5.612 4.379 -4.939 1.00 92.88 160 LEU A O 1
ATOM 1314 N N . ASN A 1 161 ? -5.956 2.255 -4.351 1.00 94.06 161 ASN A N 1
ATOM 1315 C CA . ASN A 1 161 ? -7.039 2.048 -5.324 1.00 94.06 161 ASN A CA 1
ATOM 1316 C C . ASN A 1 161 ? -8.237 2.996 -5.098 1.00 94.06 161 ASN A C 1
ATOM 1318 O O . ASN A 1 161 ? -8.881 3.425 -6.056 1.00 94.06 161 ASN A O 1
ATOM 1322 N N . SER A 1 162 ? -8.542 3.348 -3.848 1.00 92.62 162 SER A N 1
ATOM 1323 C CA . SER A 1 162 ? -9.628 4.279 -3.512 1.00 92.62 162 SER A CA 1
ATOM 1324 C C . SER A 1 162 ? -9.302 5.714 -3.941 1.00 92.62 162 SER A C 1
ATOM 1326 O O . SER A 1 162 ? -10.162 6.399 -4.507 1.00 92.62 162 SER A O 1
ATOM 1328 N N . LEU A 1 163 ? -8.050 6.152 -3.767 1.00 90.69 163 LEU A N 1
ATOM 1329 C CA . LEU A 1 163 ? -7.563 7.430 -4.299 1.00 90.69 163 LEU A CA 1
ATOM 1330 C C . LEU A 1 163 ? -7.635 7.452 -5.825 1.00 90.69 163 LEU A C 1
ATOM 1332 O O . LEU A 1 163 ? -8.198 8.378 -6.412 1.00 90.69 163 LEU A O 1
ATOM 1336 N N . PHE A 1 164 ? -7.173 6.382 -6.470 1.00 88.50 164 PHE A N 1
ATOM 1337 C CA . PHE A 1 164 ? -7.232 6.248 -7.920 1.00 88.50 164 PHE A CA 1
ATOM 1338 C C . PHE A 1 164 ? -8.658 6.321 -8.481 1.00 88.50 164 PHE A C 1
ATOM 1340 O O . PHE A 1 164 ? -8.896 6.964 -9.503 1.00 88.50 164 PHE A O 1
ATOM 1347 N N . GLN A 1 165 ? -9.637 5.704 -7.818 1.00 89.00 165 GLN A N 1
ATOM 1348 C CA . GLN A 1 165 ? -11.040 5.794 -8.238 1.00 89.00 165 GLN A CA 1
ATOM 1349 C C . GLN A 1 165 ? -11.615 7.207 -8.078 1.00 89.00 165 GLN A C 1
ATOM 1351 O O . GLN A 1 165 ? -12.458 7.619 -8.878 1.00 89.00 165 GLN A O 1
ATOM 1356 N N . THR A 1 166 ? -11.143 7.947 -7.074 1.00 89.75 166 THR A N 1
ATOM 1357 C CA . THR A 1 166 ? -11.607 9.303 -6.760 1.00 89.75 166 THR A CA 1
ATOM 1358 C C . THR A 1 166 ? -11.057 10.330 -7.750 1.00 89.75 166 THR A C 1
ATOM 1360 O O . THR A 1 166 ? -11.815 11.145 -8.278 1.00 89.75 166 THR A O 1
ATOM 1363 N N . TYR A 1 167 ? -9.759 10.266 -8.051 1.00 85.19 167 TYR A N 1
ATOM 1364 C CA . TYR A 1 167 ? -9.056 11.272 -8.859 1.00 85.19 167 TYR A CA 1
ATOM 1365 C C . TYR A 1 167 ? -8.835 10.860 -10.326 1.00 85.19 167 TYR A C 1
ATOM 1367 O O . TYR A 1 167 ? -8.371 11.671 -11.131 1.00 85.19 167 TYR A O 1
ATOM 1375 N N . ARG A 1 168 ? -9.233 9.628 -10.688 1.00 75.69 168 ARG A N 1
ATOM 1376 C CA . ARG A 1 168 ? -9.155 9.024 -12.029 1.00 75.69 168 ARG A CA 1
ATOM 1377 C C . ARG A 1 168 ? -7.811 9.273 -12.715 1.00 75.69 168 ARG A C 1
ATOM 1379 O O . ARG A 1 168 ? -6.801 8.732 -12.286 1.00 75.69 168 ARG A O 1
ATOM 1386 N N . ASP A 1 169 ? -7.826 10.054 -13.796 1.00 72.12 169 ASP A N 1
ATOM 1387 C CA . ASP A 1 169 ? -6.807 10.002 -14.838 1.00 72.12 169 ASP A CA 1
ATOM 1388 C C . ASP A 1 169 ? -5.514 10.706 -14.428 1.00 72.12 169 ASP A C 1
ATOM 1390 O O . ASP A 1 169 ? -4.430 10.214 -14.707 1.00 72.12 169 ASP A O 1
ATOM 1394 N N . ARG A 1 170 ? -5.621 11.808 -13.678 1.00 80.12 170 ARG A N 1
ATOM 1395 C CA . ARG A 1 170 ? -4.457 12.627 -13.314 1.00 80.12 170 ARG A CA 1
ATOM 1396 C C . ARG A 1 170 ? -3.550 11.948 -12.289 1.00 80.12 170 ARG A C 1
ATOM 1398 O O . ARG A 1 170 ? -2.344 12.144 -12.316 1.00 80.12 170 ARG A O 1
ATOM 1405 N N . TYR A 1 171 ? -4.135 11.164 -11.386 1.00 85.94 171 TYR A N 1
ATOM 1406 C CA . TYR A 1 171 ? -3.374 10.514 -10.323 1.00 85.94 171 TYR A CA 1
ATOM 1407 C C . TYR A 1 171 ? -2.583 9.302 -10.857 1.00 85.94 171 TYR A C 1
ATOM 1409 O O . TYR A 1 171 ? -1.557 8.959 -10.278 1.00 85.94 171 TYR A O 1
ATOM 1417 N N . TRP A 1 172 ? -2.992 8.695 -11.989 1.00 85.19 172 TRP A N 1
ATOM 1418 C CA . TRP A 1 172 ? -2.190 7.662 -12.669 1.00 85.19 172 TRP A CA 1
ATOM 1419 C C . TRP A 1 172 ? -0.858 8.211 -13.139 1.00 85.19 172 TRP A C 1
ATOM 1421 O O . TRP A 1 172 ? 0.167 7.617 -12.823 1.00 85.19 172 TRP A O 1
ATOM 1431 N N . ASP A 1 173 ? -0.909 9.330 -13.861 1.00 88.38 173 ASP A N 1
ATOM 1432 C CA . ASP A 1 173 ? 0.272 9.958 -14.440 1.00 88.38 173 ASP A CA 1
ATOM 1433 C C . ASP A 1 173 ? 1.218 10.393 -13.316 1.00 88.38 173 ASP A C 1
ATOM 1435 O O . ASP A 1 173 ? 2.379 10.002 -13.310 1.00 88.38 173 ASP A O 1
ATOM 1439 N N . SER A 1 174 ? 0.694 11.046 -12.270 1.00 91.69 174 SER A N 1
ATOM 1440 C CA . SER A 1 174 ? 1.496 11.428 -11.100 1.00 91.69 174 SER A CA 1
ATOM 1441 C C . SER A 1 174 ? 2.138 10.235 -10.388 1.00 91.69 174 SER A C 1
ATOM 1443 O O . SER A 1 174 ? 3.294 10.319 -9.993 1.00 91.69 174 SER A O 1
ATOM 1445 N N . PHE A 1 175 ? 1.431 9.110 -10.245 1.00 93.12 175 PHE A N 1
ATOM 1446 C CA . PHE A 1 175 ? 2.009 7.912 -9.633 1.00 93.12 175 PHE A CA 1
ATOM 1447 C C . PHE A 1 175 ? 3.089 7.271 -10.514 1.00 93.12 175 PHE A C 1
ATOM 1449 O O . PHE A 1 175 ? 4.116 6.824 -10.003 1.00 93.12 175 PHE A O 1
ATOM 1456 N N . THR A 1 176 ? 2.882 7.207 -11.833 1.00 92.69 176 THR A N 1
ATOM 1457 C CA . THR A 1 176 ? 3.897 6.673 -12.752 1.00 92.69 176 THR A CA 1
ATOM 1458 C C . THR A 1 176 ? 5.120 7.568 -12.840 1.00 92.69 176 THR A C 1
ATOM 1460 O O . THR A 1 176 ? 6.233 7.045 -12.837 1.00 92.69 176 THR A O 1
ATOM 1463 N N . ASP A 1 177 ? 4.917 8.884 -12.847 1.00 93.50 177 ASP A N 1
ATOM 1464 C CA . ASP A 1 177 ? 5.985 9.879 -12.837 1.00 93.50 177 ASP A CA 1
ATOM 1465 C C . ASP A 1 177 ? 6.764 9.783 -11.522 1.00 93.50 177 ASP A C 1
ATOM 1467 O O . ASP A 1 177 ? 7.985 9.672 -11.544 1.00 93.50 177 ASP A O 1
ATOM 1471 N N . ALA A 1 178 ? 6.076 9.664 -10.380 1.00 94.75 178 ALA A N 1
ATOM 1472 C CA . ALA A 1 178 ? 6.718 9.459 -9.083 1.00 94.75 178 ALA A CA 1
ATOM 1473 C C . ALA A 1 178 ? 7.565 8.176 -9.039 1.00 94.75 178 ALA A C 1
ATOM 1475 O O . ALA A 1 178 ? 8.674 8.179 -8.501 1.00 94.75 178 ALA A O 1
ATOM 1476 N N . ILE A 1 179 ? 7.092 7.075 -9.637 1.00 93.94 179 ILE A N 1
ATOM 1477 C CA . ILE A 1 179 ? 7.884 5.841 -9.772 1.00 93.94 179 ILE A CA 1
ATOM 1478 C C . ILE A 1 179 ? 9.105 6.058 -10.672 1.00 93.94 179 ILE A C 1
ATOM 1480 O O . ILE A 1 179 ? 10.191 5.574 -10.340 1.00 93.94 179 ILE A O 1
ATOM 1484 N N . ALA A 1 180 ? 8.944 6.746 -11.803 1.00 93.94 180 ALA A N 1
ATOM 1485 C CA . ALA A 1 180 ? 10.016 6.977 -12.765 1.00 93.94 180 ALA A CA 1
ATOM 1486 C C . ALA A 1 180 ? 11.099 7.918 -12.210 1.00 93.94 180 ALA A C 1
ATOM 1488 O O . ALA A 1 180 ? 12.288 7.623 -12.330 1.00 93.94 180 ALA A O 1
ATOM 1489 N N . GLU A 1 181 ? 10.696 9.002 -11.550 1.00 94.88 181 GLU A N 1
ATOM 1490 C CA . GLU A 1 181 ? 11.579 10.041 -11.009 1.00 94.88 181 GLU A CA 1
ATOM 1491 C C . GLU A 1 181 ? 12.078 9.743 -9.588 1.00 94.88 181 GLU A C 1
ATOM 1493 O O . GLU A 1 181 ? 12.993 10.409 -9.105 1.00 94.88 181 GLU A O 1
ATOM 1498 N N . ILE A 1 182 ? 11.537 8.707 -8.934 1.00 94.44 182 ILE A N 1
ATOM 1499 C CA . ILE A 1 182 ? 11.815 8.374 -7.529 1.00 94.44 182 ILE A CA 1
ATOM 1500 C C . ILE A 1 182 ? 11.415 9.565 -6.634 1.00 94.44 182 ILE A C 1
ATOM 1502 O O . ILE A 1 182 ? 12.192 10.044 -5.803 1.00 94.44 182 ILE A O 1
ATOM 1506 N N . ASP A 1 183 ? 10.193 10.067 -6.827 1.00 94.69 183 ASP A N 1
ATOM 1507 C CA . ASP A 1 183 ? 9.673 11.216 -6.085 1.00 94.69 183 ASP A CA 1
ATOM 1508 C C . ASP A 1 183 ? 9.337 10.821 -4.642 1.00 94.69 183 ASP A C 1
ATOM 1510 O O . ASP A 1 183 ? 8.243 10.365 -4.305 1.00 94.69 183 ASP A O 1
ATOM 1514 N N . ARG A 1 184 ? 10.323 11.019 -3.768 1.00 93.06 184 ARG A N 1
ATOM 1515 C CA . ARG A 1 184 ? 10.200 10.760 -2.336 1.00 93.06 184 ARG A CA 1
ATOM 1516 C C . ARG A 1 184 ? 9.061 11.551 -1.696 1.00 93.06 184 ARG A C 1
ATOM 1518 O O . ARG A 1 184 ? 8.394 11.019 -0.815 1.00 93.06 184 ARG A O 1
ATOM 1525 N N . PHE A 1 185 ? 8.856 12.798 -2.119 1.00 94.06 185 PHE A N 1
ATOM 1526 C CA . PHE A 1 185 ? 7.828 13.654 -1.537 1.00 94.06 185 PHE A CA 1
ATOM 1527 C C . PHE A 1 185 ? 6.440 13.096 -1.845 1.00 94.06 185 PHE A C 1
ATOM 1529 O O . PHE A 1 185 ? 5.621 12.965 -0.941 1.00 94.06 185 PHE A O 1
ATOM 1536 N N . PHE A 1 186 ? 6.211 12.672 -3.091 1.00 94.19 186 PHE A N 1
ATOM 1537 C CA . PHE A 1 186 ? 4.972 11.994 -3.462 1.00 94.19 186 PHE A CA 1
ATOM 1538 C C . PHE A 1 186 ? 4.727 10.748 -2.596 1.00 94.19 186 PHE A C 1
ATOM 1540 O O . PHE A 1 186 ? 3.625 10.546 -2.093 1.00 94.19 186 PHE A O 1
ATOM 1547 N N . PHE A 1 187 ? 5.742 9.906 -2.385 1.00 93.69 187 PHE A N 1
ATOM 1548 C CA . PHE A 1 187 ? 5.552 8.687 -1.596 1.00 93.69 187 PHE A CA 1
ATOM 1549 C C . PHE A 1 187 ? 5.266 8.958 -0.119 1.00 93.69 187 PHE A C 1
ATOM 1551 O O . PHE A 1 187 ? 4.420 8.285 0.455 1.00 93.69 187 PHE A O 1
ATOM 1558 N N . GLU A 1 188 ? 5.938 9.926 0.497 1.00 92.44 188 GLU A N 1
ATOM 1559 C CA . GLU A 1 188 ? 5.764 10.206 1.926 1.00 92.44 188 GLU A CA 1
ATOM 1560 C C . GLU A 1 188 ? 4.471 10.980 2.229 1.00 92.44 188 GLU A C 1
ATOM 1562 O O . GLU A 1 188 ? 3.855 10.740 3.266 1.00 92.44 188 GLU A O 1
ATOM 1567 N N . GLU A 1 189 ? 4.036 11.870 1.334 1.00 92.88 189 GLU A N 1
ATOM 1568 C CA . GLU A 1 189 ? 2.913 12.781 1.600 1.00 92.88 189 GLU A CA 1
ATOM 1569 C C . GLU A 1 189 ? 1.605 12.363 0.912 1.00 92.88 189 GLU A C 1
ATOM 1571 O O . GLU A 1 189 ? 0.521 12.609 1.443 1.00 92.88 189 GLU A O 1
ATOM 1576 N N . GLU A 1 190 ? 1.676 11.728 -0.263 1.00 91.69 190 GLU A N 1
ATOM 1577 C CA . GLU A 1 190 ? 0.492 11.431 -1.084 1.00 91.69 190 GLU A CA 1
ATOM 1578 C C . GLU A 1 190 ? 0.070 9.957 -1.029 1.00 91.69 190 GLU A C 1
ATOM 1580 O O . GLU A 1 190 ? -1.093 9.655 -1.317 1.00 91.69 190 GLU A O 1
ATOM 1585 N N . LEU A 1 191 ? 0.969 9.026 -0.671 1.00 92.56 191 LEU A N 1
ATOM 1586 C CA . LEU A 1 191 ? 0.608 7.613 -0.529 1.00 92.56 191 LEU A CA 1
ATOM 1587 C C . LEU A 1 191 ? 0.071 7.308 0.879 1.00 92.56 191 LEU A C 1
ATOM 1589 O O . LEU A 1 191 ? 0.795 7.409 1.872 1.00 92.56 191 LEU A O 1
ATOM 1593 N N . PRO A 1 192 ? -1.187 6.859 0.990 1.00 87.50 192 PRO A N 1
ATOM 1594 C CA . PRO A 1 192 ? -1.803 6.602 2.276 1.00 87.50 192 PRO A CA 1
ATOM 1595 C C . PRO A 1 192 ? -1.208 5.334 2.901 1.00 87.50 192 PRO A C 1
ATOM 1597 O O . PRO A 1 192 ? -1.020 4.307 2.240 1.00 87.50 192 PRO A O 1
ATOM 1600 N N . GLY A 1 193 ? -0.856 5.437 4.184 1.00 90.31 193 GLY A N 1
ATOM 1601 C CA . GLY A 1 193 ? -0.226 4.341 4.919 1.00 90.31 193 GLY A CA 1
ATOM 1602 C C . GLY A 1 193 ? 1.163 3.969 4.396 1.00 90.31 193 GLY A C 1
ATOM 1603 O O . GLY A 1 193 ? 1.571 2.818 4.558 1.00 90.31 193 GLY A O 1
ATOM 1604 N N . PHE A 1 194 ? 1.872 4.901 3.747 1.00 95.88 194 PHE A N 1
ATOM 1605 C CA . PHE A 1 194 ? 3.235 4.657 3.296 1.00 95.88 194 PHE A CA 1
ATOM 1606 C C . PHE A 1 194 ? 4.169 4.390 4.480 1.00 95.88 194 PHE A C 1
ATOM 1608 O O . PHE A 1 194 ? 4.177 5.123 5.466 1.00 95.88 194 PHE A O 1
ATOM 1615 N N . ILE A 1 195 ? 4.951 3.321 4.368 1.00 94.81 195 ILE A N 1
ATOM 1616 C CA . ILE A 1 195 ? 5.982 2.921 5.322 1.00 94.81 195 ILE A CA 1
ATOM 1617 C C . ILE A 1 195 ? 7.294 2.869 4.555 1.00 94.81 195 ILE A C 1
ATOM 1619 O O . ILE A 1 195 ? 7.462 2.053 3.643 1.00 94.81 195 ILE A O 1
ATOM 1623 N N . SER A 1 196 ? 8.220 3.743 4.929 1.00 94.44 196 SER A N 1
ATOM 1624 C CA . SER A 1 196 ? 9.539 3.828 4.304 1.00 94.44 196 SER A CA 1
ATOM 1625 C C . SER A 1 196 ? 10.483 2.727 4.804 1.00 94.44 196 SER A C 1
ATOM 1627 O O . SER A 1 196 ? 10.288 2.151 5.876 1.00 94.44 196 SER A O 1
ATOM 1629 N N . TYR A 1 197 ? 11.571 2.468 4.071 1.00 92.00 197 TYR A N 1
ATOM 1630 C CA . TYR A 1 197 ? 12.651 1.581 4.529 1.00 92.00 197 TYR A CA 1
ATOM 1631 C C . TYR A 1 197 ? 13.156 1.936 5.940 1.00 92.00 197 TYR A C 1
ATOM 1633 O O . TYR A 1 197 ? 13.421 1.044 6.739 1.00 92.00 197 TYR A O 1
ATOM 1641 N N . GLY A 1 198 ? 13.251 3.229 6.275 1.00 88.38 198 GLY A N 1
ATOM 1642 C CA . GLY A 1 198 ? 13.731 3.685 7.586 1.00 88.38 198 GLY A CA 1
ATOM 1643 C C . GLY A 1 198 ? 12.797 3.354 8.757 1.00 88.38 198 GLY A C 1
ATOM 1644 O O . GLY A 1 198 ? 13.223 3.392 9.910 1.00 88.38 198 GLY A O 1
ATOM 1645 N N . GLU A 1 199 ? 11.540 3.026 8.469 1.00 87.75 199 GLU A N 1
ATOM 1646 C CA . GLU A 1 199 ? 10.517 2.669 9.455 1.00 87.75 199 GLU A CA 1
ATOM 1647 C C . GLU A 1 199 ? 10.238 1.161 9.487 1.00 87.75 199 GLU A C 1
ATOM 1649 O O . GLU A 1 199 ? 9.589 0.671 10.415 1.00 87.75 199 GLU A O 1
ATOM 1654 N N . ALA A 1 200 ? 10.739 0.416 8.497 1.00 85.25 200 ALA A N 1
ATOM 1655 C CA . ALA A 1 200 ? 10.592 -1.026 8.422 1.00 85.25 200 ALA A CA 1
ATOM 1656 C C . ALA A 1 200 ? 11.439 -1.729 9.495 1.00 85.25 200 ALA A C 1
ATOM 1658 O O . ALA A 1 200 ? 12.587 -1.373 9.761 1.00 85.25 200 ALA A O 1
ATOM 1659 N N . ILE A 1 201 ? 10.870 -2.767 10.112 1.00 81.25 201 ILE A N 1
ATOM 1660 C CA . ILE A 1 201 ? 11.594 -3.608 11.067 1.00 81.25 201 ILE A CA 1
ATOM 1661 C C . ILE A 1 201 ? 12.425 -4.616 10.272 1.00 81.25 201 ILE A C 1
ATOM 1663 O O . ILE A 1 201 ? 11.879 -5.537 9.668 1.00 81.25 201 ILE A O 1
ATOM 1667 N N . THR A 1 202 ? 13.745 -4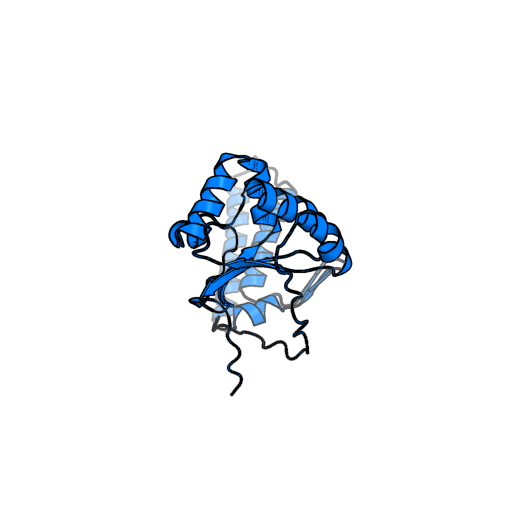.460 10.292 1.00 73.75 202 THR A N 1
ATOM 1668 C CA . THR A 1 202 ? 14.678 -5.451 9.750 1.00 73.75 202 THR A CA 1
ATOM 1669 C C . THR A 1 202 ? 14.950 -6.521 10.802 1.00 73.75 202 THR A C 1
ATOM 1671 O O . THR A 1 202 ? 15.390 -6.215 11.911 1.00 73.75 202 THR A O 1
ATOM 1674 N N . ILE A 1 203 ? 14.694 -7.785 10.470 1.00 69.38 203 ILE A N 1
ATOM 1675 C CA . ILE A 1 203 ? 15.182 -8.904 11.278 1.00 69.38 203 ILE A CA 1
ATOM 1676 C C . ILE A 1 203 ? 16.639 -9.109 10.870 1.00 69.38 203 ILE A C 1
ATOM 1678 O O . ILE A 1 203 ? 16.899 -9.578 9.764 1.00 69.38 203 ILE A O 1
ATOM 1682 N N . ASP A 1 204 ? 17.583 -8.729 11.733 1.00 58.78 204 ASP A N 1
ATOM 1683 C CA . ASP A 1 204 ? 18.996 -9.069 11.543 1.00 58.78 204 ASP A CA 1
ATOM 1684 C C . ASP A 1 204 ? 19.144 -10.595 11.621 1.00 58.78 204 ASP A C 1
ATOM 1686 O O . ASP A 1 204 ? 19.245 -11.184 12.699 1.00 58.78 204 ASP A O 1
ATOM 1690 N N . THR A 1 205 ? 19.138 -11.257 10.466 1.00 52.72 205 THR A N 1
ATOM 1691 C CA . THR A 1 205 ? 19.595 -12.642 10.337 1.00 52.72 205 THR A CA 1
ATOM 1692 C C . THR A 1 205 ? 21.118 -12.643 10.419 1.00 52.72 205 THR A C 1
ATOM 1694 O O . THR A 1 205 ? 21.800 -12.517 9.401 1.00 52.72 205 THR A O 1
ATOM 1697 N N . SER A 1 206 ? 21.628 -12.706 11.650 1.00 42.25 206 SER A N 1
ATOM 1698 C CA . SER A 1 206 ? 23.041 -12.960 11.961 1.00 42.25 206 SER A CA 1
ATOM 1699 C C . SER A 1 206 ? 23.347 -14.451 12.027 1.00 42.25 206 SER A C 1
ATOM 1701 O O . SER A 1 206 ? 22.432 -15.235 12.368 1.00 42.25 206 SER A O 1
#

Foldseek 3Di:
DVVVVVVVVVVVVVVVVVVVCVVVVDDPDDPDVVVVVVVVVVVVVVCLVVVVDQWDDDPPDTPGNPVVVVVPDPPPPPPVPPPDPPPPPQQEDEDDDLVCLVVCVVVLRQEYEAEAQDLPDDLVSLLSSLVSSLVDPSHFKYFYAYPPRHGFKMAGSNVVNVVCVVVPDVVSVVVSVCRNVVVPCCQVPVGHRIDGPVRDDDDPPD

Radius of gyration: 28.06 Å; chains: 1; bounding box: 60×47×72 Å

Secondary structure (DSSP, 8-state):
-HHHHHHHHHHHHHHHHHHHHHHHH-SS----HHHHHHHHHHHHHHHHHTT--SEEEETTEEEETHHHHHTTS--S-------S-------EEEP--GGGHHHHHHTT--EEEEETT-S---HHHHHHHHHHHTTSTT--EEEEE-GGG-EEEEEEHHHHHHHHHHHTHHHHHHHHHHHHHT-HHHHHHTSTT-EEGGGS------

Organism: NCBI:txid412755